Protein AF-A0A496WQA0-F1 (afdb_monomer)

Foldseek 3Di:
DDDDDDDPPPPVVVVVVVVVVPPDPPPPPVPPPDDDLVPDDPVRVVVVPQQDPAQACPVHRRHHVDAPPDDPPDGSRNVVLVCQQDDPDDQAFDWDWDWDWDQDPVGDIDTWIKIKGKHADPDDGGSNQLVPADAPDFGMWMKIATCDDPVQHRKIKIWGAGNHDPVRHDGIWIWIQGPVVNDIAIPPHPDDD

Secondary structure (DSSP, 8-state):
---------SHHHHHHHHHTTS-S--------SS--GGGS-HHHHHHH--PPSSPBPSSSTTSBSSPSSPPSSPPHHHHHHHHTTS-SS-SS-EEEEEEEEEE-TTSPEEEEEEEEEEEEPTT-SHHHHHHHSPTTSEEEEEEEEEEESGGGTT-EEEEEEE---SS----EEEEEEEGGGTEEEEESPPPP-

pLDDT: mean 81.29, std 16.87, range [35.41, 96.5]

Nearest PDB structures (foldseek):
  1nqt-assembly1_A  TM=5.451E-01  e=4.058E+00  Bos taurus
  4q6u-assembly1_A  TM=4.640E-01  e=3.837E+00  Mycobacterium tuberculosis CDC1551
  7uwm-assembly1_F  TM=3.167E-01  e=2.317E+00  Homo sapiens
  5n9b-assembly1_A  TM=2.883E-01  e=2.451E+00  Homo sapiens
  8xcj-assembly1_F  TM=2.612E-01  e=6.756E-01  Escherichia phage Lambda

Structure (mmCIF, N/CA/C/O backbone):
data_AF-A0A496WQA0-F1
#
_entry.id   AF-A0A496WQA0-F1
#
loop_
_atom_site.group_PDB
_atom_site.id
_atom_site.type_symbol
_atom_site.label_atom_id
_atom_site.label_alt_id
_atom_site.label_comp_id
_atom_site.label_asym_id
_atom_site.label_entity_id
_atom_site.label_seq_id
_atom_site.pdbx_PDB_ins_code
_atom_site.Cartn_x
_atom_site.Cartn_y
_atom_site.Cartn_z
_atom_site.occupancy
_atom_site.B_iso_or_equiv
_atom_site.auth_seq_id
_atom_site.auth_comp_id
_atom_site.auth_asym_id
_atom_site.auth_atom_id
_atom_site.pdbx_PDB_model_num
ATOM 1 N N . MET A 1 1 ? 73.448 -25.807 57.530 1.00 35.41 1 MET A N 1
ATOM 2 C CA . MET A 1 1 ? 73.653 -24.357 57.338 1.00 35.41 1 MET A CA 1
ATOM 3 C C . MET A 1 1 ? 73.060 -23.990 55.989 1.00 35.41 1 MET A C 1
ATOM 5 O O . MET A 1 1 ? 73.453 -24.637 55.035 1.00 35.41 1 MET A O 1
ATOM 9 N N . ASP A 1 2 ? 72.122 -23.030 55.984 1.00 36.44 2 ASP A N 1
ATOM 10 C CA . ASP A 1 2 ? 71.672 -22.144 54.884 1.00 36.44 2 ASP A CA 1
ATOM 11 C C . ASP A 1 2 ? 71.222 -22.759 53.533 1.00 36.44 2 ASP A C 1
ATOM 13 O O . ASP A 1 2 ? 71.843 -23.671 53.022 1.00 36.44 2 ASP A O 1
ATOM 17 N N . LYS A 1 3 ? 70.191 -22.308 52.801 1.00 35.84 3 LYS A N 1
ATOM 18 C CA . LYS A 1 3 ? 69.217 -21.202 52.885 1.00 35.84 3 LYS A CA 1
ATOM 19 C C . LYS A 1 3 ? 68.091 -21.487 51.862 1.00 35.84 3 LYS A C 1
ATOM 21 O O . LYS A 1 3 ? 68.292 -22.200 50.886 1.00 35.84 3 LYS A O 1
ATOM 26 N N . ARG A 1 4 ? 66.914 -20.895 52.096 1.00 43.94 4 ARG A N 1
ATOM 27 C CA . ARG A 1 4 ? 65.704 -20.893 51.242 1.00 43.94 4 ARG A CA 1
ATOM 28 C C . ARG A 1 4 ? 65.976 -20.347 49.830 1.00 43.94 4 ARG A C 1
ATOM 30 O O . ARG A 1 4 ? 66.707 -19.369 49.724 1.00 43.94 4 ARG A O 1
ATOM 37 N N . CYS A 1 5 ? 65.233 -20.799 48.812 1.00 36.53 5 CYS A N 1
ATOM 38 C CA . CYS A 1 5 ? 64.649 -19.862 47.841 1.00 36.53 5 CYS A CA 1
ATOM 39 C C . CYS A 1 5 ? 63.386 -20.424 47.162 1.00 36.53 5 CYS A C 1
ATOM 41 O O . CYS A 1 5 ? 63.332 -21.583 46.767 1.00 36.53 5 CYS A O 1
ATOM 43 N N . SER A 1 6 ? 62.361 -19.578 47.098 1.00 46.06 6 SER A N 1
ATOM 44 C CA . SER A 1 6 ? 60.994 -19.816 46.641 1.00 46.06 6 SER A CA 1
ATOM 45 C C . SER A 1 6 ? 60.855 -19.979 45.128 1.00 46.06 6 SER A C 1
ATOM 47 O O . SER A 1 6 ? 61.504 -19.260 44.372 1.00 46.06 6 SER A O 1
ATOM 49 N N . THR A 1 7 ? 59.874 -20.768 44.686 1.00 40.94 7 THR A N 1
ATOM 50 C CA . THR A 1 7 ? 59.374 -20.723 43.300 1.00 40.94 7 THR A CA 1
ATOM 51 C C . THR A 1 7 ? 57.841 -20.699 43.269 1.00 40.94 7 THR A C 1
ATOM 53 O O . THR A 1 7 ? 57.200 -21.508 42.617 1.00 40.94 7 THR A O 1
ATOM 56 N N . ASN A 1 8 ? 57.232 -19.730 43.963 1.00 46.44 8 ASN A N 1
ATOM 57 C CA . ASN A 1 8 ? 55.803 -19.391 43.826 1.00 46.44 8 ASN A CA 1
ATOM 58 C C . ASN A 1 8 ? 55.587 -18.266 42.792 1.00 46.44 8 ASN A C 1
ATOM 60 O O . ASN A 1 8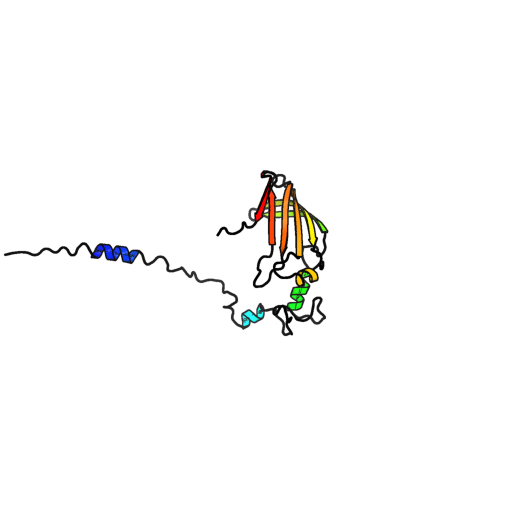 ? 54.782 -17.366 43.002 1.00 46.44 8 ASN A O 1
ATOM 64 N N . ALA A 1 9 ? 56.328 -18.286 41.682 1.00 48.69 9 ALA A N 1
ATOM 65 C CA . ALA A 1 9 ? 56.295 -17.221 40.672 1.00 48.69 9 ALA A CA 1
ATOM 66 C C . ALA A 1 9 ? 55.576 -17.611 39.363 1.00 48.69 9 ALA A C 1
ATOM 68 O O . ALA A 1 9 ? 55.530 -16.809 38.439 1.00 48.69 9 ALA A O 1
ATOM 69 N N . GLY A 1 10 ? 55.007 -18.821 39.265 1.00 42.38 10 GLY A N 1
ATOM 70 C CA . GLY A 1 10 ? 54.346 -19.302 38.038 1.00 42.38 10 GLY A CA 1
ATOM 71 C C . GLY A 1 10 ? 52.815 -19.214 38.030 1.00 42.38 10 GLY A C 1
ATOM 72 O O . GLY A 1 10 ? 52.212 -19.127 36.968 1.00 42.38 10 GLY A O 1
ATOM 73 N N . ILE A 1 11 ? 52.168 -19.215 39.201 1.00 47.56 11 ILE A N 1
ATOM 74 C CA . ILE A 1 11 ? 50.701 -19.359 39.294 1.00 47.56 11 ILE A CA 1
ATOM 75 C C . ILE A 1 11 ? 49.991 -17.992 39.337 1.00 47.56 11 ILE A C 1
ATOM 77 O O . ILE A 1 11 ? 48.873 -17.856 38.848 1.00 47.56 11 ILE A O 1
ATOM 81 N N . GLY A 1 12 ? 50.660 -16.946 39.837 1.00 42.97 12 GLY A N 1
ATOM 82 C CA . GLY A 1 12 ? 50.075 -15.602 39.933 1.00 42.97 12 GLY A CA 1
ATOM 83 C C . GLY A 1 12 ? 49.848 -14.913 38.582 1.00 42.97 12 GLY A C 1
ATOM 84 O O . GLY A 1 12 ? 48.884 -14.171 38.432 1.00 42.97 12 GLY A O 1
ATOM 85 N N . LEU A 1 13 ? 50.689 -15.185 37.577 1.00 43.59 13 LEU A N 1
ATOM 86 C CA . LEU A 1 13 ? 50.603 -14.514 36.273 1.00 43.59 13 LEU A CA 1
ATOM 87 C C . LEU A 1 13 ? 49.484 -15.089 35.383 1.00 43.59 13 LEU A C 1
ATOM 89 O O . LEU A 1 13 ? 48.846 -14.350 34.636 1.00 43.59 13 LEU A O 1
ATOM 93 N N . ALA A 1 14 ? 49.201 -16.392 35.498 1.00 46.03 14 ALA A N 1
ATOM 94 C CA . ALA A 1 14 ? 48.138 -17.051 34.739 1.00 46.03 14 ALA A CA 1
ATOM 95 C C . ALA A 1 14 ? 46.736 -16.669 35.246 1.00 46.03 14 ALA A C 1
ATOM 97 O O . ALA A 1 14 ? 45.815 -16.516 34.446 1.00 46.03 14 ALA A O 1
ATOM 98 N N . LEU A 1 15 ? 46.576 -16.442 36.556 1.00 43.97 15 LEU A N 1
ATOM 99 C CA . LEU A 1 15 ? 45.290 -16.040 37.134 1.00 43.97 15 LEU A CA 1
ATOM 100 C C . LEU A 1 15 ? 44.919 -14.593 36.761 1.00 43.97 15 LEU A C 1
ATOM 102 O O . LEU A 1 15 ? 43.763 -14.315 36.457 1.00 43.97 15 LEU A O 1
ATOM 106 N N . VAL A 1 16 ? 45.898 -13.682 36.702 1.00 50.56 16 VAL A N 1
ATOM 107 C CA . VAL A 1 16 ? 45.667 -12.274 36.322 1.00 50.56 16 VAL A CA 1
ATOM 108 C C . VAL A 1 16 ? 45.318 -12.130 34.832 1.00 50.56 16 VAL A C 1
ATOM 110 O O . VAL A 1 16 ? 44.486 -11.296 34.489 1.00 50.56 16 VAL A O 1
ATOM 113 N N . MET A 1 17 ? 45.863 -12.984 33.955 1.00 46.22 17 MET A N 1
ATOM 114 C CA . MET A 1 17 ? 45.502 -13.026 32.524 1.00 46.22 17 MET A CA 1
ATOM 115 C C . MET A 1 17 ? 44.129 -13.671 32.248 1.00 46.22 17 MET A C 1
ATOM 117 O O . MET A 1 17 ? 43.476 -13.340 31.260 1.00 46.22 17 MET A O 1
ATOM 121 N N . LEU A 1 18 ? 43.661 -14.572 33.118 1.00 45.06 18 LEU A N 1
ATOM 122 C CA . LEU A 1 18 ? 42.317 -15.161 33.022 1.00 45.06 18 LEU A CA 1
ATOM 123 C C . LEU A 1 18 ? 41.224 -14.237 33.586 1.00 45.06 18 LEU A C 1
ATOM 125 O O . LEU A 1 18 ? 40.092 -14.268 33.109 1.00 45.06 18 LEU A O 1
ATOM 129 N N . LEU A 1 19 ? 41.565 -13.365 34.539 1.00 45.53 19 LEU A N 1
ATOM 130 C CA . LEU A 1 19 ? 40.646 -12.375 35.115 1.00 45.53 19 LEU A CA 1
ATOM 131 C C . LEU A 1 19 ? 40.493 -11.099 34.270 1.00 45.53 19 LEU A C 1
ATOM 133 O O . LEU A 1 19 ? 39.487 -10.408 34.403 1.00 45.53 19 LEU A O 1
ATOM 137 N N . SER A 1 20 ? 41.420 -10.804 33.354 1.00 44.84 20 SER A N 1
ATOM 138 C CA . SER A 1 20 ? 41.287 -9.694 32.394 1.00 44.84 20 SER A CA 1
ATOM 139 C C . SER A 1 20 ? 40.436 -10.032 31.162 1.00 44.84 20 SER A C 1
ATOM 141 O O . SER A 1 20 ? 40.134 -9.146 30.366 1.00 44.84 20 SER A O 1
ATOM 143 N N . SER A 1 21 ? 39.997 -11.288 31.019 1.00 45.97 21 SER A N 1
ATOM 144 C CA . SER A 1 21 ? 39.149 -11.743 29.903 1.00 45.97 21 SER A CA 1
ATOM 145 C C . SER A 1 21 ? 37.642 -11.675 30.204 1.00 45.97 21 SER A C 1
ATOM 147 O O . SER A 1 21 ? 36.824 -11.952 29.332 1.00 45.97 21 SER A O 1
ATOM 149 N N . PHE A 1 22 ? 37.255 -11.268 31.417 1.00 48.47 22 PHE A N 1
ATOM 150 C CA . PHE A 1 22 ? 35.863 -11.130 31.856 1.00 48.47 22 PHE A CA 1
ATOM 151 C C . PHE A 1 22 ? 35.522 -9.672 32.178 1.00 48.47 22 PHE A C 1
ATOM 153 O O . PHE A 1 22 ? 35.191 -9.352 33.312 1.00 48.47 22 PHE A O 1
ATOM 160 N N . SER A 1 23 ? 35.619 -8.761 31.206 1.00 51.59 23 SER A N 1
ATOM 161 C CA . SER A 1 23 ? 34.912 -7.463 31.249 1.00 51.59 23 SER A CA 1
ATOM 162 C C . SER A 1 23 ? 34.989 -6.718 29.915 1.00 51.59 23 SER A C 1
ATOM 164 O O . SER A 1 23 ? 35.524 -5.620 29.837 1.00 51.59 23 SER A O 1
ATOM 166 N N . ILE A 1 24 ? 34.418 -7.294 28.853 1.00 48.84 24 ILE A N 1
ATOM 167 C CA . ILE A 1 24 ? 33.852 -6.509 27.739 1.00 48.84 24 ILE A CA 1
ATOM 168 C C . ILE A 1 24 ? 32.527 -7.163 27.331 1.00 48.84 24 ILE A C 1
ATOM 170 O O . ILE A 1 24 ? 32.377 -7.730 26.256 1.00 48.84 24 ILE A O 1
ATOM 174 N N . ALA A 1 25 ? 31.567 -7.147 28.251 1.00 44.69 25 ALA A N 1
ATOM 175 C CA . ALA A 1 25 ? 30.147 -7.311 27.940 1.00 44.69 25 ALA A CA 1
ATOM 176 C C . ALA A 1 25 ? 29.269 -6.597 28.978 1.00 44.69 25 ALA A C 1
ATOM 178 O O . ALA A 1 25 ? 28.115 -6.962 29.183 1.00 44.69 25 ALA A O 1
ATOM 179 N N . THR A 1 26 ? 29.779 -5.544 29.622 1.00 44.50 26 THR A N 1
ATOM 180 C CA . THR A 1 26 ? 28.893 -4.467 30.052 1.00 44.50 26 THR A CA 1
ATOM 181 C C . THR A 1 26 ? 28.384 -3.835 28.768 1.00 44.50 26 THR A C 1
ATOM 183 O O . THR A 1 26 ? 29.045 -2.992 28.162 1.00 44.50 26 THR A O 1
ATOM 186 N N . GLN 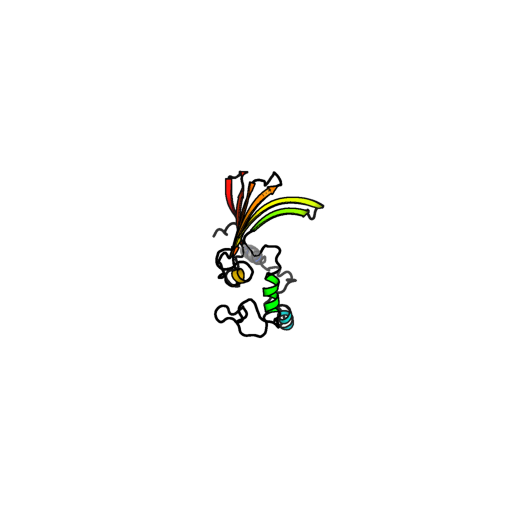A 1 27 ? 27.234 -4.328 28.293 1.00 45.91 27 GLN A N 1
ATOM 187 C CA . GLN A 1 27 ? 26.417 -3.580 27.355 1.00 45.91 27 GLN A CA 1
ATOM 188 C C . GLN A 1 27 ? 26.360 -2.164 27.908 1.00 45.91 27 GLN A C 1
ATOM 190 O O . GLN A 1 27 ? 25.887 -1.939 29.022 1.00 45.91 27 GLN A O 1
ATOM 195 N N . ALA A 1 28 ? 26.881 -1.215 27.142 1.00 46.00 28 ALA A N 1
ATOM 196 C CA . ALA A 1 28 ? 26.384 0.128 27.243 1.00 46.00 28 ALA A CA 1
ATOM 197 C C . ALA A 1 28 ? 24.882 0.024 26.943 1.00 46.00 28 ALA A C 1
ATOM 199 O O . ALA A 1 28 ? 24.464 0.107 25.789 1.00 46.00 28 ALA A O 1
ATOM 200 N N . GLU A 1 29 ? 24.058 -0.161 27.976 1.00 52.25 29 GLU A N 1
ATOM 201 C CA . GLU A 1 29 ? 22.738 0.451 28.011 1.00 52.25 29 GLU A CA 1
ATOM 202 C C . GLU A 1 29 ? 22.993 1.960 27.995 1.00 52.25 29 GLU A C 1
ATOM 204 O O . GLU A 1 29 ? 22.879 2.662 28.995 1.00 52.25 29 GLU A O 1
ATOM 209 N N . GLY A 1 30 ? 23.440 2.470 26.842 1.00 56.88 30 GLY A N 1
ATOM 210 C CA . GLY A 1 30 ? 23.345 3.883 26.551 1.00 56.88 30 GLY A CA 1
ATOM 211 C C . GLY A 1 30 ? 21.889 4.224 26.795 1.00 56.88 30 GLY A C 1
ATOM 212 O O . GLY A 1 30 ? 21.023 3.548 26.237 1.00 56.88 30 GLY A O 1
ATOM 213 N N . SER A 1 31 ? 21.641 5.177 27.694 1.00 65.25 31 SER A N 1
ATOM 214 C CA . SER A 1 31 ? 20.308 5.599 28.112 1.00 65.25 31 SER A CA 1
ATOM 215 C C . SER A 1 31 ? 19.398 5.643 26.892 1.00 65.25 31 SER A C 1
ATOM 217 O O . SER A 1 31 ? 19.533 6.537 26.052 1.00 65.25 31 SER A O 1
ATOM 219 N N . ARG A 1 32 ? 18.536 4.631 26.734 1.00 66.44 32 ARG A N 1
ATOM 220 C CA . ARG A 1 32 ? 17.600 4.590 25.614 1.00 66.44 32 ARG A CA 1
ATOM 221 C C . ARG A 1 32 ? 16.751 5.848 25.742 1.00 66.44 32 ARG A C 1
ATOM 223 O O . ARG A 1 32 ? 15.983 5.981 26.687 1.00 66.44 32 ARG A O 1
ATOM 230 N N . SER A 1 33 ? 16.904 6.780 24.808 1.00 80.19 33 SER A N 1
ATOM 231 C CA . SER A 1 33 ? 16.104 8.010 24.751 1.00 80.19 33 SER A CA 1
ATOM 232 C C . SER A 1 33 ? 14.666 7.746 24.284 1.00 80.19 33 SER A C 1
ATOM 234 O O . SER A 1 33 ? 13.847 8.658 24.233 1.00 80.19 33 SER A O 1
ATOM 236 N N . TRP A 1 34 ? 14.351 6.491 23.961 1.00 80.38 34 TRP A N 1
ATOM 237 C CA . TRP A 1 34 ? 13.063 6.001 23.493 1.00 80.38 34 TRP A CA 1
ATOM 238 C C . TRP A 1 34 ? 12.570 4.862 24.392 1.00 80.38 34 TRP A C 1
ATOM 240 O O . TRP A 1 34 ? 13.319 3.939 24.717 1.00 80.38 34 TRP A O 1
ATOM 250 N N . ARG A 1 35 ? 11.286 4.918 24.760 1.00 85.88 35 ARG A N 1
ATOM 251 C CA . ARG A 1 35 ? 10.566 3.860 25.484 1.00 85.88 35 ARG A CA 1
ATOM 252 C C . ARG A 1 35 ? 9.766 3.013 24.494 1.00 85.88 35 ARG A C 1
ATOM 254 O O . ARG A 1 35 ? 9.267 3.537 23.501 1.00 85.88 35 ARG A O 1
ATOM 261 N N . SER A 1 36 ? 9.660 1.713 24.749 1.00 85.56 36 SER A N 1
ATOM 262 C CA . SER A 1 36 ? 8.729 0.845 24.019 1.00 85.56 36 SER A CA 1
ATOM 263 C C . SER A 1 36 ? 7.288 1.074 24.482 1.00 85.56 36 SER A C 1
ATOM 265 O O . SER A 1 36 ? 7.061 1.676 25.531 1.00 85.56 36 SER A O 1
ATOM 267 N N . VAL A 1 37 ? 6.317 0.594 23.698 1.00 84.56 37 VAL A N 1
ATOM 268 C CA . VAL A 1 37 ? 4.884 0.755 24.003 1.00 84.56 37 VAL A CA 1
ATOM 269 C C . VAL A 1 37 ? 4.532 0.124 25.353 1.00 84.56 37 VAL A C 1
ATOM 271 O O . VAL A 1 37 ? 3.787 0.730 26.115 1.00 84.56 37 VAL A O 1
ATOM 274 N N . GLU A 1 38 ? 5.129 -1.022 25.708 1.00 87.12 38 GLU A N 1
ATOM 275 C CA . GLU A 1 38 ? 4.912 -1.649 27.022 1.00 87.12 38 GLU A CA 1
ATOM 276 C C . GLU A 1 38 ? 5.425 -0.827 28.220 1.00 87.12 38 GLU A C 1
ATOM 278 O O . GLU A 1 38 ? 5.044 -1.099 29.353 1.00 87.12 38 GLU A O 1
ATOM 283 N N . ASN A 1 39 ? 6.268 0.182 27.978 1.00 89.06 39 ASN A N 1
ATOM 284 C CA . ASN A 1 39 ? 6.843 1.057 29.003 1.00 89.06 39 ASN A CA 1
ATOM 285 C C . ASN A 1 39 ? 6.198 2.457 29.025 1.00 89.06 39 ASN A C 1
ATOM 287 O O . ASN A 1 39 ? 6.732 3.386 29.644 1.00 89.06 39 ASN A O 1
ATOM 291 N N . LEU A 1 40 ? 5.085 2.636 28.310 1.00 90.81 40 LEU A N 1
ATOM 292 C CA . LEU A 1 40 ? 4.288 3.855 28.366 1.00 90.81 40 LEU A CA 1
ATOM 293 C C . LEU A 1 40 ? 3.411 3.857 29.621 1.00 90.81 40 LEU A C 1
ATOM 295 O O . LEU A 1 40 ? 2.864 2.830 30.023 1.00 90.81 40 LEU A O 1
ATOM 299 N N . LEU A 1 41 ? 3.264 5.029 30.237 1.00 91.81 41 LEU A N 1
ATOM 300 C CA . LEU A 1 41 ? 2.316 5.228 31.329 1.00 91.81 41 LEU A CA 1
ATOM 301 C C . LEU A 1 41 ? 0.878 5.062 30.803 1.00 91.81 41 LEU A C 1
ATOM 303 O O . LEU A 1 41 ? 0.627 5.351 29.631 1.00 91.81 41 LEU A O 1
ATOM 307 N N . PRO A 1 42 ? -0.102 4.684 31.644 1.00 90.06 42 PRO A N 1
ATOM 308 C CA . PRO A 1 42 ? -1.492 4.515 31.204 1.00 90.06 42 PRO A CA 1
ATOM 309 C C . PRO A 1 42 ? -2.074 5.749 30.495 1.00 90.06 42 PRO A C 1
ATOM 311 O O . PRO A 1 42 ? -2.787 5.634 29.503 1.00 90.06 42 PRO A O 1
ATOM 314 N N . GLU A 1 43 ? -1.718 6.944 30.964 1.00 90.19 43 GLU A N 1
ATOM 315 C CA . GLU A 1 43 ? -2.111 8.227 30.367 1.00 90.19 43 GLU A CA 1
ATOM 316 C C . GLU A 1 43 ? -1.467 8.505 29.001 1.00 90.19 43 GLU A C 1
ATOM 318 O O . GLU A 1 43 ? -2.025 9.238 28.186 1.00 90.19 43 GLU A O 1
ATOM 323 N N . GLU A 1 44 ? -0.297 7.923 28.736 1.00 90.25 44 GLU A N 1
ATOM 324 C CA . GLU A 1 44 ? 0.391 8.007 27.448 1.00 90.25 44 GLU A CA 1
ATOM 325 C C . GLU A 1 44 ? -0.194 6.992 26.469 1.00 90.25 44 GLU A C 1
ATOM 327 O O . GLU A 1 44 ? -0.448 7.335 25.315 1.00 90.25 44 GLU A O 1
ATOM 332 N N . VAL A 1 45 ? -0.479 5.775 26.949 1.00 87.94 45 VAL A N 1
ATOM 333 C CA . VAL A 1 45 ? -1.188 4.741 26.185 1.00 87.94 45 VAL A CA 1
ATOM 334 C C . VAL A 1 45 ? -2.539 5.272 25.715 1.00 87.94 45 VAL A C 1
ATOM 336 O O . VAL A 1 45 ? -2.833 5.188 24.530 1.00 87.94 45 VAL A O 1
ATOM 339 N N . ALA A 1 46 ? -3.306 5.932 26.587 1.00 83.69 46 ALA A N 1
ATOM 340 C CA . ALA A 1 46 ? -4.607 6.509 26.240 1.00 83.69 46 ALA A CA 1
ATOM 341 C C . ALA A 1 46 ? -4.564 7.568 25.115 1.00 83.69 46 ALA A C 1
ATOM 343 O O . ALA A 1 46 ? -5.598 7.882 24.532 1.00 83.69 46 ALA A O 1
ATOM 344 N N . ARG A 1 47 ? -3.392 8.142 24.797 1.00 83.94 47 ARG A N 1
ATOM 345 C CA . ARG A 1 47 ? -3.230 9.099 23.683 1.00 83.94 47 ARG A CA 1
ATOM 346 C C . ARG A 1 47 ? -2.934 8.429 22.344 1.00 83.94 47 ARG A C 1
ATOM 348 O O . ARG A 1 47 ? -3.095 9.073 21.310 1.00 83.94 47 ARG A O 1
ATOM 355 N N . VAL A 1 48 ? -2.438 7.193 22.362 1.00 85.62 48 VAL A N 1
ATOM 356 C CA . VAL A 1 48 ? -2.003 6.456 21.163 1.00 85.62 48 VAL A CA 1
ATOM 357 C C . VAL A 1 48 ? -2.879 5.245 20.865 1.00 85.62 48 VAL A C 1
ATOM 359 O O . VAL A 1 48 ? -2.947 4.816 19.715 1.00 85.62 48 VAL A O 1
ATOM 362 N N . ASP A 1 49 ? -3.556 4.709 21.878 1.00 84.44 49 ASP A N 1
ATOM 363 C CA . ASP A 1 49 ? -4.565 3.680 21.722 1.00 84.44 49 ASP A CA 1
ATOM 364 C C . ASP A 1 49 ? -5.851 4.321 21.208 1.00 84.44 49 ASP A C 1
ATOM 366 O O . ASP A 1 49 ? -6.616 4.948 21.938 1.00 84.44 49 ASP A O 1
ATOM 370 N N . LEU A 1 50 ? -6.044 4.198 19.899 1.00 84.00 50 LEU A N 1
ATOM 371 C CA . LEU A 1 50 ? -7.240 4.682 19.230 1.00 84.00 50 LEU A CA 1
ATOM 372 C C . LEU A 1 50 ? -8.385 3.675 19.305 1.00 84.00 50 LEU A C 1
ATOM 374 O O . LEU A 1 50 ? -9.444 3.973 18.754 1.00 84.00 50 LEU A O 1
ATOM 378 N N . SER A 1 51 ? -8.189 2.505 19.929 1.00 82.00 51 SER A N 1
ATOM 379 C CA . SER A 1 51 ? -9.245 1.508 20.040 1.00 82.00 51 SER A CA 1
ATOM 380 C C . SER A 1 51 ? -10.421 2.097 20.820 1.00 82.00 51 SER A C 1
ATOM 382 O O . SER A 1 51 ? -10.306 2.552 21.959 1.00 82.00 51 SER A O 1
ATOM 384 N N . GLY A 1 52 ? -11.567 2.191 20.149 1.00 70.94 52 GLY A N 1
ATOM 385 C CA . GLY A 1 52 ? -12.756 2.802 20.732 1.00 70.94 52 GLY A CA 1
ATOM 386 C C . GLY A 1 52 ? -13.423 1.889 21.770 1.00 70.94 52 GLY A C 1
ATOM 387 O O . GLY A 1 52 ? -13.263 0.665 21.729 1.00 70.94 52 GLY A O 1
ATOM 388 N N . PRO A 1 53 ? -14.240 2.430 22.686 1.00 72.75 53 PRO A N 1
ATOM 389 C CA . PRO A 1 53 ? -15.197 1.598 23.405 1.00 72.75 53 PRO A CA 1
ATOM 390 C C . PRO A 1 53 ? -16.165 0.967 22.392 1.00 72.75 53 PRO A C 1
ATOM 392 O O . PRO A 1 53 ? -16.718 1.668 21.549 1.00 72.75 53 PRO A O 1
ATOM 395 N N . GLY A 1 54 ? -16.382 -0.347 22.458 1.00 81.25 54 GLY A N 1
ATOM 396 C CA . GLY A 1 54 ? -17.321 -1.014 21.556 1.00 81.25 54 GLY A CA 1
ATOM 397 C C . GLY A 1 54 ? -17.125 -2.525 21.450 1.00 81.25 54 GLY A C 1
ATOM 398 O O . GLY A 1 54 ? -16.097 -3.055 21.884 1.00 81.25 54 GLY A O 1
ATOM 399 N N . PRO A 1 55 ? -18.120 -3.235 20.891 1.00 89.31 55 PRO A N 1
ATOM 400 C CA . PRO A 1 55 ? -17.995 -4.653 20.597 1.00 89.31 55 PRO A CA 1
ATOM 401 C C . PRO A 1 55 ? -16.886 -4.890 19.564 1.00 89.31 55 PRO A C 1
ATOM 403 O O . PRO A 1 55 ? -16.723 -4.129 18.608 1.00 89.31 55 PRO A O 1
ATOM 406 N N . ARG A 1 56 ? -16.132 -5.971 19.763 1.00 90.19 56 ARG A N 1
ATOM 407 C CA . ARG A 1 56 ? -15.060 -6.419 18.869 1.00 90.19 56 ARG A CA 1
ATOM 408 C C . ARG A 1 56 ? -15.542 -7.550 17.986 1.00 90.19 56 ARG A C 1
ATOM 410 O O . ARG A 1 56 ? -16.419 -8.316 18.394 1.00 90.19 56 ARG A O 1
ATOM 417 N N . ASP A 1 57 ? -14.984 -7.646 16.785 1.00 87.69 57 ASP A N 1
ATOM 418 C CA . ASP A 1 57 ? -15.309 -8.763 15.910 1.00 87.69 57 ASP A CA 1
ATOM 419 C C . ASP A 1 57 ? -14.933 -10.095 16.581 1.00 87.69 57 ASP A C 1
ATOM 421 O O . ASP A 1 57 ? -13.865 -10.252 17.175 1.00 87.69 57 ASP A O 1
ATOM 425 N N . SER A 1 58 ? -15.845 -11.063 16.495 1.00 88.25 58 SER A N 1
ATOM 426 C CA . SER A 1 58 ? -15.703 -12.361 17.166 1.00 88.25 58 SER A CA 1
ATOM 427 C C . SER A 1 58 ? -14.567 -13.229 16.613 1.00 88.25 58 SER A C 1
ATOM 429 O O . SER A 1 58 ? -14.097 -14.128 17.311 1.00 88.25 58 SER A O 1
ATOM 431 N N . LYS A 1 59 ? -14.135 -12.989 15.369 1.00 84.00 59 LYS A N 1
ATOM 432 C CA . LYS A 1 59 ? -13.064 -13.734 14.694 1.00 84.00 59 LYS A CA 1
ATOM 433 C C . LYS A 1 59 ? -11.748 -12.965 14.702 1.00 84.00 59 LYS A C 1
ATOM 435 O O . LYS A 1 59 ? -10.693 -13.589 14.760 1.00 84.00 59 LYS A O 1
ATOM 440 N N . VAL A 1 60 ? -11.805 -11.635 14.645 1.00 80.44 60 VAL A N 1
ATOM 441 C CA . VAL A 1 60 ? -10.642 -10.742 14.611 1.00 80.44 60 VAL A CA 1
ATOM 442 C C . VAL A 1 60 ? -10.745 -9.733 15.766 1.00 80.44 60 VAL A C 1
ATOM 444 O O . VAL A 1 60 ? -11.223 -8.617 15.584 1.00 80.44 60 VAL A O 1
ATOM 447 N N . PRO A 1 61 ? -10.270 -10.072 16.978 1.00 81.94 61 PRO A N 1
ATOM 448 C CA . PRO A 1 61 ? -10.578 -9.299 18.188 1.00 81.94 61 PRO A CA 1
ATOM 449 C C . PRO A 1 61 ? -10.069 -7.850 18.215 1.00 81.94 61 PRO A C 1
ATOM 451 O O . PRO A 1 61 ? -10.488 -7.075 19.070 1.00 81.94 61 PRO A O 1
ATOM 454 N N . TYR A 1 62 ? -9.155 -7.471 17.318 1.00 79.88 62 TYR A N 1
ATOM 455 C CA . TYR A 1 62 ? -8.584 -6.123 17.246 1.00 79.88 62 TYR A CA 1
ATOM 456 C C . TYR A 1 62 ? -9.287 -5.195 16.238 1.00 79.88 62 TYR A C 1
ATOM 458 O O . TYR A 1 62 ? -8.809 -4.082 16.033 1.00 79.88 62 TYR A O 1
ATOM 466 N N . ILE A 1 63 ? -10.380 -5.620 15.589 1.00 85.38 63 ILE A N 1
ATOM 467 C CA . ILE A 1 63 ? -11.197 -4.750 14.719 1.00 85.38 63 ILE A CA 1
ATOM 468 C C . ILE A 1 63 ? -12.577 -4.481 15.347 1.00 85.38 63 ILE A C 1
ATOM 470 O O . ILE A 1 63 ? -13.032 -5.275 16.182 1.00 85.38 63 ILE A O 1
ATOM 474 N N . PRO A 1 64 ? -13.258 -3.380 14.978 1.00 90.19 64 PRO A N 1
ATOM 475 C CA . PRO A 1 64 ? -14.638 -3.135 15.396 1.00 90.19 64 PRO A CA 1
ATOM 476 C C . PRO A 1 64 ? -15.581 -4.249 14.916 1.00 90.19 64 PRO A C 1
ATOM 478 O O . PRO A 1 64 ? -15.380 -4.803 13.838 1.00 90.19 64 PRO A O 1
ATOM 481 N N . ALA A 1 65 ? -16.616 -4.572 15.699 1.00 91.19 65 ALA A N 1
ATOM 482 C CA . ALA A 1 65 ? -17.617 -5.568 15.297 1.00 91.19 65 ALA A CA 1
ATOM 483 C C . ALA A 1 65 ? -18.548 -5.080 14.175 1.00 91.19 65 ALA A C 1
ATOM 485 O O . ALA A 1 65 ? -19.106 -5.899 13.445 1.00 91.19 65 ALA A O 1
ATOM 486 N N . GLU A 1 66 ? -18.763 -3.765 14.056 1.00 91.38 66 GLU A N 1
ATOM 487 C CA . GLU A 1 66 ? -19.515 -3.209 12.932 1.00 91.38 66 GLU A CA 1
ATOM 488 C C . GLU A 1 66 ? -18.701 -3.400 11.640 1.00 91.38 66 GLU A C 1
ATOM 490 O O . GLU A 1 66 ? -17.528 -3.025 11.598 1.00 91.38 66 GLU A O 1
ATOM 495 N N . PRO A 1 67 ? -19.277 -3.987 10.579 1.00 88.81 67 PRO A N 1
ATOM 496 C CA . PRO A 1 67 ? -18.574 -4.130 9.313 1.00 88.81 67 PRO A CA 1
ATOM 497 C C . PRO A 1 67 ? -18.390 -2.769 8.628 1.00 88.81 67 PRO A C 1
ATOM 499 O O . PRO A 1 67 ? -19.272 -1.916 8.650 1.00 88.81 67 PRO A O 1
ATOM 502 N N . TYR A 1 68 ? -17.254 -2.586 7.953 1.00 88.81 68 TYR A N 1
ATOM 503 C CA . TYR A 1 68 ? -17.037 -1.425 7.088 1.00 88.81 68 TYR A CA 1
ATOM 504 C C . TYR A 1 68 ? -17.977 -1.480 5.862 1.00 88.81 68 TYR A C 1
ATOM 506 O O . TYR A 1 68 ? -18.082 -2.546 5.252 1.00 88.81 68 TYR A O 1
ATOM 514 N N . PRO A 1 69 ? -18.599 -0.364 5.425 1.00 90.56 69 PRO A N 1
ATOM 515 C CA . PRO A 1 69 ? -18.472 0.995 5.956 1.00 90.56 69 PRO A CA 1
ATOM 516 C C . PRO A 1 69 ? -19.315 1.237 7.218 1.00 90.56 69 PRO A C 1
ATOM 518 O O . PRO A 1 69 ? -20.477 0.854 7.272 1.00 90.56 69 PRO A O 1
ATOM 521 N N . PHE A 1 70 ? -18.737 1.949 8.189 1.00 91.06 70 PHE A N 1
ATOM 522 C CA . PHE A 1 70 ? -19.394 2.274 9.461 1.00 91.06 70 PHE A CA 1
ATOM 523 C C . PHE A 1 70 ? -20.505 3.320 9.319 1.00 91.06 70 PHE A C 1
ATOM 525 O O . PHE A 1 70 ? -20.493 4.155 8.403 1.00 91.06 70 PHE A O 1
ATOM 532 N N . THR A 1 71 ? -21.408 3.338 10.294 1.00 91.56 71 THR A N 1
ATOM 533 C CA . THR A 1 71 ? -22.507 4.297 10.427 1.00 91.56 71 THR A CA 1
ATOM 534 C C . THR A 1 71 ? -22.131 5.424 11.390 1.00 91.56 71 THR A C 1
ATOM 536 O O . THR A 1 71 ? -21.501 5.204 12.415 1.00 91.56 71 THR A O 1
ATOM 539 N N . ALA A 1 72 ? -22.511 6.666 11.079 1.00 90.62 72 ALA A N 1
ATOM 540 C CA . ALA A 1 72 ? -22.264 7.795 11.979 1.00 90.62 72 ALA A CA 1
ATOM 541 C C . ALA A 1 72 ? -23.112 7.689 13.271 1.00 90.62 72 ALA A C 1
ATOM 543 O O . ALA A 1 72 ? -24.258 7.241 13.190 1.00 90.62 72 ALA A O 1
ATOM 544 N N . PRO A 1 73 ? -22.638 8.201 14.427 1.00 90.75 73 PRO A N 1
ATOM 545 C CA . PRO A 1 73 ? -21.375 8.919 14.640 1.00 90.75 73 PRO A CA 1
ATOM 546 C C . PRO A 1 73 ? -20.160 7.987 14.749 1.00 90.75 73 PRO A C 1
ATOM 548 O O . PRO A 1 73 ? -20.254 6.922 15.340 1.00 90.75 73 PRO A O 1
ATOM 551 N N . PHE A 1 74 ? -19.011 8.430 14.227 1.00 89.75 74 PHE A N 1
ATOM 552 C CA . PHE A 1 74 ? -17.798 7.607 14.164 1.00 89.75 74 PHE A CA 1
ATOM 553 C C . PHE A 1 74 ? -16.944 7.699 15.426 1.00 89.75 74 PHE A C 1
ATOM 555 O O . PHE A 1 74 ? -16.724 8.793 15.958 1.00 89.75 74 PHE A O 1
ATOM 562 N N . THR A 1 75 ? -16.371 6.571 15.835 1.00 90.25 75 THR A N 1
ATOM 563 C CA . THR A 1 75 ? -15.273 6.531 16.809 1.00 90.25 75 THR A CA 1
ATOM 564 C C . THR A 1 75 ? -13.943 6.972 16.178 1.00 90.25 75 THR A C 1
ATOM 566 O O . THR A 1 75 ? -13.799 7.061 14.955 1.00 90.25 75 THR A O 1
ATOM 569 N N . ALA A 1 76 ? -12.930 7.253 17.007 1.00 89.31 76 ALA A N 1
ATOM 570 C CA . ALA A 1 76 ? -11.585 7.578 16.518 1.00 89.31 76 ALA A CA 1
ATOM 571 C C . ALA A 1 76 ? -10.976 6.427 15.690 1.00 89.31 76 ALA A C 1
ATOM 573 O O . ALA A 1 76 ? -10.341 6.674 14.662 1.00 89.31 76 ALA A O 1
ATOM 574 N N . GLU A 1 77 ? -11.220 5.179 16.100 1.00 90.69 77 GLU A N 1
ATOM 575 C CA . GLU A 1 77 ? -10.801 3.972 15.385 1.00 90.69 77 GLU A CA 1
ATOM 576 C C . GLU A 1 77 ? -11.431 3.885 13.990 1.00 90.69 77 GLU A C 1
ATOM 578 O O . GLU A 1 77 ? -10.735 3.725 12.987 1.00 90.69 77 GLU A O 1
ATOM 583 N N . GLU A 1 78 ? -12.750 4.052 13.906 1.00 90.94 78 GLU A N 1
ATOM 584 C CA . GLU A 1 78 ? -13.497 4.011 12.645 1.00 90.94 78 GLU A CA 1
ATOM 585 C C . GLU A 1 78 ? -13.055 5.124 11.694 1.00 90.94 78 GLU A C 1
ATOM 587 O O . GLU A 1 78 ? -12.915 4.901 10.488 1.00 90.94 78 GLU A O 1
ATOM 592 N N . MET A 1 79 ? -12.752 6.313 12.225 1.00 91.06 79 MET A N 1
ATOM 593 C CA . MET A 1 79 ? -12.178 7.404 11.438 1.00 91.06 79 MET A CA 1
ATOM 594 C C . MET A 1 79 ? -10.797 7.057 10.870 1.00 91.06 79 MET A C 1
ATOM 596 O O . MET A 1 79 ? -10.495 7.475 9.751 1.00 91.06 79 MET A O 1
ATOM 600 N N . ALA A 1 80 ? -9.977 6.265 11.569 1.00 88.62 80 ALA A N 1
ATOM 601 C CA . ALA A 1 80 ? -8.692 5.800 11.045 1.00 88.62 80 ALA A CA 1
ATOM 602 C C . ALA A 1 80 ? -8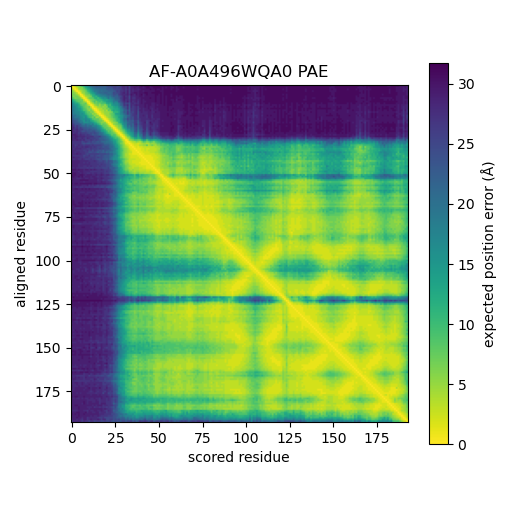.870 4.834 9.860 1.00 88.62 80 ALA A C 1
ATOM 604 O O . ALA A 1 80 ? -8.178 4.961 8.848 1.00 88.62 80 ALA A O 1
ATOM 605 N N . TYR A 1 81 ? -9.845 3.925 9.930 1.00 88.50 81 TYR A N 1
ATOM 606 C CA . TYR A 1 81 ? -10.226 3.079 8.793 1.00 88.50 81 TYR A CA 1
ATOM 607 C C . TYR A 1 81 ? -10.777 3.906 7.628 1.00 88.50 81 TYR A C 1
ATOM 609 O O . TYR A 1 81 ? -10.382 3.697 6.484 1.00 88.50 81 TYR A O 1
ATOM 617 N N . ARG A 1 82 ? -11.625 4.906 7.896 1.00 89.50 82 ARG A N 1
ATOM 618 C CA . ARG A 1 82 ? -12.118 5.821 6.853 1.00 89.50 82 ARG A CA 1
ATOM 619 C C . ARG A 1 82 ? -11.007 6.657 6.225 1.00 89.50 82 ARG A C 1
ATOM 621 O O . ARG A 1 82 ? -11.057 6.922 5.027 1.00 89.50 82 ARG A O 1
ATOM 628 N N . ALA A 1 83 ? -9.985 7.044 6.988 1.00 89.31 83 ALA A N 1
ATOM 629 C CA . ALA A 1 83 ? -8.819 7.743 6.453 1.00 89.31 83 ALA A CA 1
ATOM 630 C C . ALA A 1 83 ? -8.077 6.902 5.400 1.00 89.31 83 ALA A C 1
ATOM 632 O O . ALA A 1 83 ? -7.448 7.463 4.503 1.00 89.31 83 ALA A O 1
ATOM 633 N N . MET A 1 84 ? -8.213 5.569 5.436 1.00 87.25 84 MET A N 1
ATOM 634 C CA . MET A 1 84 ? -7.683 4.695 4.391 1.00 87.25 84 MET A CA 1
ATOM 635 C C . MET A 1 84 ? -8.340 4.934 3.024 1.00 87.25 84 MET A C 1
ATOM 637 O O . MET A 1 84 ? -7.756 4.544 2.019 1.00 87.25 84 MET A O 1
ATOM 641 N N . GLU A 1 85 ? -9.498 5.584 2.916 1.00 87.44 85 GLU A N 1
ATOM 642 C CA . GLU A 1 85 ? -10.048 5.946 1.599 1.00 87.44 85 GLU A CA 1
ATOM 643 C C . GLU A 1 85 ? -9.185 7.008 0.898 1.00 87.44 85 GLU A C 1
ATOM 645 O O . GLU A 1 85 ? -9.086 7.039 -0.330 1.00 87.44 85 GLU A O 1
ATOM 650 N N . PHE A 1 86 ? -8.468 7.827 1.669 1.00 85.88 86 PHE A N 1
ATOM 651 C CA . PHE A 1 86 ? -7.645 8.926 1.172 1.00 85.88 86 PHE A CA 1
ATOM 652 C C . PHE A 1 86 ? -6.178 8.508 1.056 1.00 85.88 86 PHE A C 1
ATOM 654 O O . PHE A 1 86 ? -5.327 8.912 1.846 1.00 85.88 86 PHE A O 1
ATOM 661 N N . THR A 1 87 ? -5.857 7.693 0.049 1.00 81.44 87 THR A N 1
ATOM 662 C CA . THR A 1 87 ? -4.457 7.335 -0.247 1.00 81.44 87 THR A CA 1
ATOM 663 C C . THR A 1 87 ? -3.966 7.894 -1.568 1.00 81.44 87 THR A C 1
ATOM 665 O O . THR A 1 87 ? -4.740 8.086 -2.498 1.00 81.44 87 THR A O 1
ATOM 668 N N . GLN A 1 88 ? -2.644 8.037 -1.691 1.00 79.44 88 GLN A N 1
ATOM 669 C CA . GLN A 1 88 ? -1.972 8.351 -2.959 1.00 79.44 88 GLN A CA 1
ATOM 670 C C . GLN A 1 88 ? -2.191 7.265 -4.035 1.00 79.44 88 GLN A C 1
ATOM 672 O O . GLN A 1 88 ? -1.875 7.453 -5.209 1.00 79.44 88 GLN A O 1
ATOM 677 N N . HIS A 1 89 ? -2.686 6.085 -3.664 1.00 79.75 89 HIS A N 1
ATOM 678 C CA . HIS A 1 89 ? -2.905 4.989 -4.594 1.00 79.75 89 HIS A CA 1
ATOM 679 C C . HIS A 1 89 ? -4.376 4.868 -4.977 1.00 79.75 89 HIS A C 1
ATOM 681 O O . HIS A 1 89 ? -5.256 4.849 -4.122 1.00 79.75 89 HIS A O 1
ATOM 687 N N . ALA A 1 90 ? -4.622 4.715 -6.281 1.00 84.50 90 ALA A N 1
ATOM 688 C CA . ALA A 1 90 ? -5.939 4.375 -6.788 1.00 84.50 90 ALA A CA 1
ATOM 689 C C . ALA A 1 90 ? -6.476 3.115 -6.092 1.00 84.50 90 ALA A C 1
ATOM 691 O O . ALA A 1 90 ? -5.796 2.089 -5.980 1.00 84.50 90 ALA A O 1
ATOM 692 N N . ARG A 1 91 ? -7.724 3.210 -5.638 1.00 86.06 91 ARG A N 1
ATOM 693 C CA . ARG A 1 91 ? -8.462 2.139 -4.964 1.00 86.06 91 ARG A CA 1
ATOM 694 C C . ARG A 1 91 ? -9.138 1.172 -5.943 1.00 86.06 91 ARG A C 1
ATOM 696 O O . ARG A 1 91 ? -9.891 0.309 -5.529 1.00 86.06 91 ARG A O 1
ATOM 703 N N . TRP A 1 92 ? -8.827 1.279 -7.232 1.00 87.31 92 TRP A N 1
ATOM 704 C CA . TRP A 1 92 ? -9.289 0.404 -8.307 1.00 87.31 92 TRP A CA 1
ATOM 705 C C . TRP A 1 92 ? -8.110 -0.035 -9.181 1.00 87.31 92 TRP A C 1
ATOM 707 O O . TRP A 1 92 ? -7.025 0.549 -9.128 1.00 87.31 92 TRP A O 1
ATOM 717 N N . SER A 1 93 ? -8.306 -1.089 -9.977 1.00 91.19 93 SER A N 1
ATOM 718 C CA . SER A 1 93 ? -7.303 -1.529 -10.952 1.00 91.19 93 SER A CA 1
ATOM 719 C C . SER A 1 93 ? -7.107 -0.448 -12.014 1.00 91.19 93 SER A C 1
ATOM 721 O O . SER A 1 93 ? -8.072 0.026 -12.609 1.00 91.19 93 SER A O 1
ATOM 723 N N . SER A 1 94 ? -5.864 -0.034 -12.239 1.00 91.50 94 SER A N 1
ATOM 724 C CA . SER A 1 94 ? -5.552 1.167 -13.017 1.00 91.50 94 SER A CA 1
ATOM 725 C C . SER A 1 94 ? -4.180 1.075 -13.669 1.00 91.50 94 SER A C 1
ATOM 727 O O . SER A 1 94 ? -3.278 0.445 -1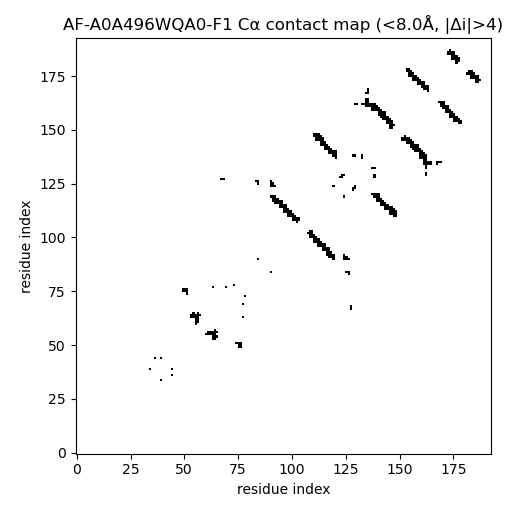3.119 1.00 91.50 94 SER A O 1
ATOM 729 N N . VAL A 1 95 ? -3.989 1.794 -14.772 1.00 93.88 95 VAL A N 1
ATOM 730 C CA . VAL A 1 95 ? -2.660 2.136 -15.292 1.00 93.88 95 VAL A CA 1
ATOM 731 C C . VAL A 1 95 ? -2.368 3.583 -14.917 1.00 93.88 95 VAL A C 1
ATOM 733 O O . VAL A 1 95 ? -3.199 4.457 -15.148 1.00 93.88 95 VAL A O 1
ATOM 736 N N . ILE A 1 96 ? -1.197 3.832 -14.341 1.00 92.12 96 ILE A N 1
ATOM 737 C CA . ILE A 1 96 ? -0.728 5.165 -13.960 1.00 92.12 96 ILE A CA 1
ATOM 738 C C . ILE A 1 96 ? 0.597 5.412 -14.670 1.00 92.12 96 ILE A C 1
ATOM 740 O O . ILE A 1 96 ? 1.492 4.571 -14.613 1.00 92.12 96 ILE A O 1
ATOM 744 N N . VAL A 1 97 ? 0.733 6.567 -15.313 1.00 93.81 97 VAL A N 1
ATOM 745 C CA . VAL A 1 97 ? 2.030 7.074 -15.766 1.00 93.81 97 VAL A CA 1
ATOM 746 C C . VAL A 1 97 ? 2.460 8.127 -14.761 1.00 93.81 97 VAL A C 1
ATOM 748 O O . VAL A 1 97 ? 1.786 9.142 -14.608 1.00 93.81 97 VAL A O 1
ATOM 751 N N . ASP A 1 98 ? 3.539 7.843 -14.045 1.00 90.50 98 ASP A N 1
ATOM 752 C CA . ASP A 1 98 ? 4.083 8.717 -13.016 1.00 90.50 98 ASP A CA 1
ATOM 753 C C . ASP A 1 98 ? 5.345 9.401 -13.544 1.00 90.50 98 ASP A C 1
ATOM 755 O O . ASP A 1 98 ? 6.257 8.734 -14.043 1.00 90.50 98 ASP A O 1
ATOM 759 N N . VAL A 1 99 ? 5.370 10.728 -13.453 1.00 93.06 99 VAL A N 1
ATOM 760 C CA . VAL A 1 99 ? 6.526 11.573 -13.757 1.00 93.06 99 VAL A CA 1
ATOM 761 C C . VAL A 1 99 ? 6.898 12.243 -12.449 1.00 93.06 99 VAL A C 1
ATOM 763 O O . VAL A 1 99 ? 6.182 13.123 -11.972 1.00 93.06 99 VAL A O 1
ATOM 766 N N . TYR A 1 100 ? 8.005 11.807 -11.861 1.00 88.50 100 TYR A N 1
ATOM 767 C CA . TYR A 1 100 ? 8.390 12.210 -10.517 1.00 88.50 100 TYR A CA 1
ATOM 768 C C . TYR A 1 100 ? 9.754 12.892 -10.509 1.00 88.50 100 TYR A C 1
ATOM 770 O O . TYR A 1 100 ? 10.622 12.620 -11.340 1.00 88.50 100 TYR A O 1
ATOM 778 N N . GLY A 1 101 ? 9.934 13.769 -9.526 1.00 90.19 101 GLY A N 1
ATOM 779 C CA . GLY A 1 101 ? 11.183 14.448 -9.218 1.00 90.19 101 GLY A CA 1
ATOM 780 C C . GLY A 1 101 ? 11.299 14.634 -7.710 1.00 90.19 101 GLY A C 1
ATOM 781 O O . GLY A 1 101 ? 10.325 15.001 -7.054 1.00 90.19 101 GLY A O 1
ATOM 782 N N . SER A 1 102 ? 12.469 14.359 -7.148 1.00 88.56 102 SER A N 1
ATOM 783 C CA . SER A 1 102 ? 12.775 14.577 -5.738 1.00 88.56 102 SER A CA 1
ATOM 784 C C . SER A 1 102 ? 14.145 15.228 -5.596 1.00 88.56 102 SER A C 1
ATOM 786 O O . SER A 1 102 ? 15.098 14.850 -6.275 1.00 88.56 102 SER A O 1
ATOM 788 N N . MET A 1 103 ? 14.254 16.219 -4.713 1.00 92.19 103 MET A N 1
ATOM 789 C CA . MET A 1 103 ? 15.547 16.797 -4.363 1.00 92.19 103 MET A CA 1
ATOM 790 C C . MET A 1 103 ? 16.253 15.897 -3.352 1.00 92.19 103 MET A C 1
ATOM 792 O O . MET A 1 103 ? 15.706 15.581 -2.295 1.00 92.19 103 MET A O 1
ATOM 796 N N . THR A 1 104 ? 17.488 15.510 -3.650 1.00 87.69 104 THR A N 1
ATOM 797 C CA . THR A 1 104 ? 18.361 14.846 -2.686 1.00 87.69 104 THR A CA 1
ATOM 798 C C . THR A 1 104 ? 18.770 15.832 -1.591 1.00 87.69 104 THR A C 1
ATOM 800 O O . THR A 1 104 ? 18.796 17.046 -1.798 1.00 87.69 104 THR A O 1
ATOM 803 N N . GLY A 1 105 ? 19.182 15.320 -0.426 1.00 87.38 105 GLY A N 1
ATOM 804 C CA . GLY A 1 105 ? 19.713 16.162 0.657 1.00 87.38 105 GLY A CA 1
ATOM 805 C C . GLY A 1 105 ? 20.967 16.965 0.273 1.00 87.38 105 GLY A C 1
ATOM 806 O O . GLY A 1 105 ? 21.310 17.926 0.949 1.00 87.38 105 GLY A O 1
ATOM 807 N N . SER A 1 106 ? 21.633 16.600 -0.827 1.00 91.06 106 SER A N 1
ATOM 808 C CA . SER A 1 106 ? 22.766 17.322 -1.416 1.00 91.06 106 SER A CA 1
ATOM 809 C C . SER A 1 106 ? 22.367 18.357 -2.479 1.00 91.06 106 SER A C 1
ATOM 811 O O . SER A 1 106 ? 23.247 18.969 -3.079 1.00 91.06 106 SER A O 1
ATOM 813 N N . GLY A 1 107 ? 21.069 18.561 -2.724 1.00 90.50 107 GLY A N 1
ATOM 814 C CA . GLY A 1 107 ? 20.551 19.566 -3.658 1.00 90.50 107 GLY A CA 1
ATOM 815 C C . GLY A 1 107 ? 20.473 19.125 -5.123 1.00 90.50 107 GLY A C 1
ATOM 816 O O . GLY A 1 107 ? 20.179 19.952 -5.982 1.00 90.50 107 GLY A O 1
ATOM 817 N N . TYR A 1 108 ? 20.706 17.846 -5.432 1.00 88.75 108 TYR A N 1
ATOM 818 C CA . TYR A 1 108 ? 20.535 17.318 -6.789 1.00 88.75 108 TYR A CA 1
ATOM 819 C C . TYR A 1 108 ? 19.088 16.880 -7.021 1.00 88.75 108 TYR A C 1
ATOM 821 O O . TYR A 1 108 ? 18.444 16.360 -6.117 1.00 88.75 108 TYR A O 1
ATOM 829 N N . MET A 1 109 ? 18.579 17.055 -8.240 1.00 88.50 109 MET A N 1
ATOM 830 C CA . MET A 1 109 ? 17.269 16.531 -8.627 1.00 88.50 109 MET A CA 1
ATOM 831 C C . MET A 1 109 ? 17.414 15.087 -9.117 1.00 88.50 109 MET A C 1
ATOM 833 O O . MET A 1 109 ? 18.081 14.844 -10.124 1.00 88.50 109 MET A O 1
ATOM 837 N N . ASP A 1 110 ? 16.777 14.144 -8.428 1.00 88.31 110 ASP A N 1
ATOM 838 C CA . ASP A 1 110 ? 16.535 12.794 -8.934 1.00 88.31 110 ASP A CA 1
ATOM 839 C C . ASP A 1 110 ? 15.144 12.744 -9.560 1.00 88.31 110 ASP A C 1
ATOM 841 O O . ASP A 1 110 ? 14.161 13.113 -8.923 1.00 88.31 110 ASP A O 1
ATOM 845 N N . GLN A 1 111 ? 15.055 12.319 -10.814 1.00 92.12 111 GLN A N 1
ATOM 846 C CA . GLN A 1 111 ? 13.819 12.350 -11.588 1.00 92.12 111 GLN A CA 1
ATOM 847 C C . GLN A 1 111 ? 13.658 11.079 -12.405 1.00 92.12 111 GLN A C 1
ATOM 849 O O . GLN A 1 111 ? 14.634 10.488 -12.871 1.00 92.12 111 GLN A O 1
ATOM 854 N N . GLY A 1 112 ? 12.411 10.680 -12.611 1.00 92.06 112 GLY A N 1
ATOM 855 C CA . GLY A 1 112 ? 12.084 9.427 -13.263 1.00 92.06 112 GLY A CA 1
ATOM 856 C C . GLY A 1 112 ? 10.725 9.450 -13.936 1.00 92.06 112 GLY A C 1
ATOM 857 O O . GLY A 1 112 ? 9.869 10.288 -13.651 1.00 92.06 112 GLY A O 1
ATOM 858 N N . VAL A 1 113 ? 10.544 8.493 -14.841 1.00 94.94 113 VAL A N 1
ATOM 859 C CA . VAL A 1 113 ? 9.242 8.187 -15.428 1.00 94.94 113 VAL A CA 1
ATOM 860 C C . VAL A 1 113 ? 8.988 6.700 -15.263 1.00 94.94 113 VAL A C 1
ATOM 862 O O . VAL A 1 113 ? 9.824 5.869 -15.638 1.00 94.94 113 VAL A O 1
ATOM 865 N N . THR A 1 114 ? 7.821 6.374 -14.716 1.00 94.62 114 THR A N 1
ATOM 866 C CA . THR A 1 114 ? 7.408 4.999 -14.446 1.00 94.62 114 THR A CA 1
ATOM 867 C C . THR A 1 114 ? 5.988 4.774 -14.932 1.00 94.62 114 THR A C 1
ATOM 869 O O . THR A 1 114 ? 5.067 5.504 -14.574 1.00 94.62 114 THR A O 1
ATOM 872 N N . VAL A 1 115 ? 5.782 3.706 -15.694 1.00 95.56 115 VAL A N 1
ATOM 873 C CA . VAL A 1 115 ? 4.446 3.196 -16.003 1.00 95.56 115 VAL A CA 1
ATOM 874 C C . VAL A 1 115 ? 4.107 2.123 -14.980 1.00 95.56 115 VAL A C 1
ATOM 876 O O . VAL A 1 115 ? 4.793 1.109 -14.886 1.00 95.56 115 VAL A O 1
ATOM 879 N N . THR A 1 116 ? 3.061 2.345 -14.195 1.00 94.75 116 THR A N 1
ATOM 880 C CA . THR A 1 116 ? 2.605 1.417 -13.163 1.00 94.75 116 THR A CA 1
ATOM 881 C C . THR A 1 116 ? 1.272 0.805 -13.562 1.00 94.75 116 THR A C 1
ATOM 883 O O . THR A 1 116 ? 0.269 1.507 -13.665 1.00 94.75 116 THR A O 1
ATOM 886 N N . TYR A 1 117 ? 1.237 -0.513 -13.723 1.00 94.88 117 TYR A N 1
ATOM 887 C CA . TYR A 1 117 ? -0.011 -1.269 -13.769 1.00 94.88 117 TYR A CA 1
ATOM 888 C C . TYR A 1 117 ? -0.372 -1.719 -12.358 1.00 94.88 117 TYR A C 1
ATOM 890 O O . TYR A 1 117 ? 0.438 -2.369 -11.700 1.00 94.88 117 TYR A O 1
ATOM 898 N N . LYS A 1 118 ? -1.576 -1.391 -11.894 1.00 92.19 118 LYS A N 1
ATOM 899 C CA . LYS A 1 118 ? -2.114 -1.811 -10.598 1.00 92.19 118 LYS A CA 1
ATOM 900 C C . LYS A 1 118 ? -3.308 -2.716 -10.807 1.00 92.19 118 LYS A C 1
ATOM 902 O O . LYS A 1 118 ? -4.240 -2.368 -11.529 1.00 92.19 118 LYS A O 1
ATOM 907 N N . GLN A 1 119 ? -3.298 -3.837 -10.109 1.00 91.94 119 GLN A N 1
ATOM 908 C CA . GLN A 1 119 ? -4.380 -4.798 -10.090 1.00 91.94 119 GLN A CA 1
ATOM 909 C C . GLN A 1 119 ? 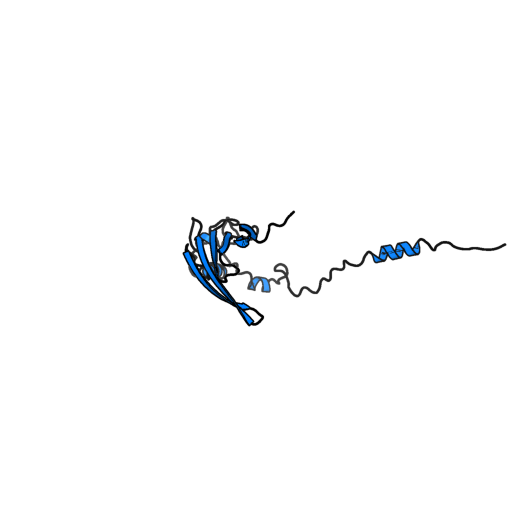-4.794 -5.062 -8.648 1.00 91.94 119 GLN A C 1
ATOM 911 O O . GLN A 1 119 ? -4.005 -5.563 -7.848 1.00 91.94 119 GLN A O 1
ATOM 916 N N . TRP A 1 120 ? -6.051 -4.775 -8.342 1.00 90.00 120 TRP A N 1
ATOM 917 C CA . TRP A 1 120 ? -6.704 -5.287 -7.145 1.00 90.00 120 TRP A CA 1
ATOM 918 C C . TRP A 1 120 ? -7.096 -6.748 -7.382 1.00 90.00 120 TRP A C 1
ATOM 920 O O . TRP A 1 120 ? -7.616 -7.091 -8.448 1.00 90.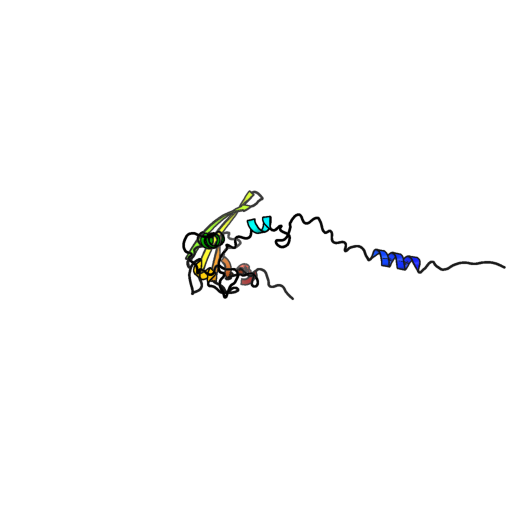00 120 TRP A O 1
ATOM 930 N N . VAL A 1 121 ? -6.765 -7.627 -6.435 1.00 86.94 121 VAL A N 1
ATOM 931 C CA . VAL A 1 121 ? -7.086 -9.058 -6.532 1.00 86.94 121 VAL A CA 1
ATOM 932 C C . VAL A 1 121 ? -8.593 -9.237 -6.305 1.00 86.94 121 VAL A C 1
ATOM 934 O O . VAL A 1 121 ? -9.198 -8.490 -5.542 1.00 86.94 121 VAL A O 1
ATOM 937 N N . ALA A 1 122 ? -9.218 -10.164 -7.041 1.00 62.78 122 ALA A N 1
ATOM 938 C CA . ALA A 1 122 ? -10.671 -10.344 -7.055 1.00 62.78 122 ALA A CA 1
ATOM 939 C C . ALA A 1 122 ? -11.228 -10.579 -5.638 1.00 62.78 122 ALA A C 1
ATOM 941 O O . ALA A 1 122 ? -10.716 -11.430 -4.919 1.00 62.78 122 ALA A O 1
ATOM 942 N N . GLY A 1 123 ? -12.268 -9.833 -5.256 1.00 66.00 123 GLY A N 1
ATOM 943 C CA . GLY A 1 123 ? -12.901 -9.932 -3.935 1.00 66.00 123 GLY A CA 1
ATOM 944 C C . GLY A 1 123 ? -13.521 -8.613 -3.491 1.00 66.00 123 GLY A C 1
ATOM 945 O O . GLY A 1 123 ? -14.715 -8.569 -3.243 1.00 66.00 123 GLY A O 1
ATOM 946 N N . ALA A 1 124 ? -12.756 -7.522 -3.530 1.00 60.19 124 ALA A N 1
ATOM 947 C CA . ALA A 1 124 ? -13.283 -6.158 -3.510 1.00 60.19 124 ALA A CA 1
ATOM 948 C C . ALA A 1 124 ? -12.163 -5.167 -3.862 1.00 60.19 124 ALA A C 1
ATOM 950 O O . ALA A 1 124 ? -11.023 -5.288 -3.416 1.00 60.19 124 ALA A O 1
ATOM 951 N N . ALA A 1 125 ? -12.475 -4.185 -4.703 1.00 73.12 125 ALA A N 1
ATOM 952 C CA . ALA A 1 125 ? -11.612 -3.026 -4.879 1.00 73.12 125 ALA A CA 1
ATOM 953 C C . ALA A 1 125 ? -11.734 -2.115 -3.641 1.00 73.12 125 ALA A C 1
ATOM 955 O O . ALA A 1 125 ? -12.752 -2.118 -2.950 1.00 73.12 125 ALA A O 1
ATOM 956 N N . GLY A 1 126 ? -10.707 -1.317 -3.373 1.00 82.25 126 GLY A N 1
ATOM 957 C CA . GLY A 1 126 ? -10.737 -0.290 -2.338 1.00 82.25 126 GLY A CA 1
ATOM 958 C C . GLY A 1 126 ? -10.507 -0.781 -0.915 1.00 82.25 126 GLY A C 1
ATOM 959 O O . GLY A 1 126 ? -9.922 -1.838 -0.682 1.00 82.25 126 GLY A O 1
ATOM 960 N N . VAL A 1 127 ? -10.876 0.058 0.054 1.00 86.31 127 VAL A N 1
ATOM 961 C CA . VAL A 1 127 ? -10.573 -0.180 1.474 1.00 86.31 127 VAL A CA 1
ATOM 962 C C . VAL A 1 127 ? -11.244 -1.451 1.978 1.00 86.31 127 VAL A C 1
ATOM 964 O O . VAL A 1 127 ? -10.594 -2.236 2.661 1.00 86.31 127 VAL A O 1
ATOM 967 N N . GLN A 1 128 ? -12.492 -1.698 1.579 1.00 85.50 128 GLN A N 1
ATOM 968 C CA . GLN A 1 128 ? -13.230 -2.893 1.981 1.00 85.50 128 GLN A CA 1
ATOM 969 C C . GLN A 1 128 ? -12.491 -4.182 1.600 1.00 85.50 128 GLN A C 1
ATOM 971 O O . GLN A 1 128 ? -12.228 -5.010 2.466 1.00 85.50 128 GLN A O 1
ATOM 976 N N . GLY A 1 129 ? -12.042 -4.316 0.349 1.00 85.88 129 GLY A N 1
ATOM 977 C CA . GLY A 1 129 ? -11.301 -5.512 -0.059 1.00 85.88 129 GLY A CA 1
ATOM 978 C C . GLY A 1 129 ? -9.955 -5.666 0.633 1.00 85.88 129 GLY A C 1
ATOM 979 O O . GLY A 1 129 ? -9.523 -6.783 0.910 1.00 85.88 129 GLY A O 1
ATOM 980 N N . GLN A 1 130 ? -9.306 -4.557 0.992 1.00 87.88 130 GLN A N 1
ATOM 981 C CA . GLN A 1 130 ? -8.114 -4.602 1.834 1.00 87.88 130 GLN A CA 1
ATOM 982 C C . GLN A 1 130 ? -8.428 -5.094 3.261 1.00 87.88 130 GLN A C 1
ATOM 984 O O . GLN A 1 130 ? -7.610 -5.812 3.834 1.00 87.88 130 GLN A O 1
ATOM 989 N N . ILE A 1 131 ? -9.567 -4.705 3.842 1.00 86.00 131 ILE A N 1
ATOM 990 C CA . ILE A 1 131 ? -9.991 -5.122 5.190 1.00 86.00 131 ILE A CA 1
ATOM 991 C C . ILE A 1 131 ? -10.364 -6.609 5.211 1.00 86.00 131 ILE A C 1
ATOM 993 O O . ILE A 1 131 ? -9.939 -7.315 6.121 1.00 86.00 131 ILE A O 1
ATOM 997 N N . GLU A 1 132 ? -11.115 -7.071 4.211 1.00 84.81 132 GLU A N 1
ATOM 998 C CA . GLU A 1 132 ? -11.635 -8.444 4.120 1.00 84.81 132 GLU A CA 1
ATOM 999 C C . GLU A 1 132 ? -10.577 -9.477 3.709 1.00 84.81 132 GLU A C 1
ATOM 1001 O O . GLU A 1 132 ? -10.746 -10.671 3.956 1.00 84.81 132 GLU A O 1
ATOM 1006 N N . THR A 1 133 ? -9.476 -9.042 3.086 1.00 88.44 133 THR A N 1
ATOM 1007 C CA . THR A 1 133 ? -8.368 -9.942 2.746 1.00 88.44 133 THR A CA 1
ATOM 1008 C C . THR A 1 133 ? -7.758 -10.522 4.020 1.00 88.44 133 THR A C 1
ATOM 1010 O O . THR A 1 133 ? -7.418 -9.782 4.944 1.00 88.44 133 THR A O 1
ATOM 1013 N N . ALA A 1 134 ? -7.568 -11.841 4.057 1.00 88.38 134 ALA A N 1
ATOM 1014 C CA . ALA A 1 134 ? -6.950 -12.502 5.198 1.00 88.38 134 ALA A CA 1
ATOM 1015 C C . ALA A 1 134 ? -5.511 -11.997 5.426 1.00 88.38 134 ALA A C 1
ATOM 1017 O O . ALA A 1 134 ? -4.783 -11.733 4.461 1.00 88.38 134 ALA A O 1
ATOM 1018 N N . PRO A 1 135 ? -5.054 -11.865 6.682 1.00 89.81 135 PRO A N 1
ATOM 1019 C CA . PRO A 1 135 ? -3.655 -11.577 6.959 1.00 89.81 135 PRO A CA 1
ATOM 1020 C C . PRO A 1 135 ? -2.717 -12.577 6.272 1.00 89.81 135 PRO A C 1
ATOM 1022 O O . PRO A 1 135 ? -2.973 -13.775 6.223 1.00 89.81 135 PRO A O 1
ATOM 1025 N N . GLY A 1 136 ? -1.630 -12.068 5.702 1.00 90.25 136 GLY A N 1
ATOM 1026 C CA . GLY A 1 136 ? -0.713 -12.808 4.844 1.00 90.25 136 GLY A CA 1
ATOM 1027 C C . GLY A 1 136 ? -1.096 -12.802 3.366 1.00 90.25 136 GLY A C 1
ATOM 1028 O O . GLY A 1 136 ? -0.193 -12.885 2.534 1.00 90.25 136 GLY A O 1
ATOM 1029 N N . ASP A 1 137 ? -2.364 -12.635 2.996 1.00 92.12 137 ASP A N 1
ATOM 1030 C CA . ASP A 1 137 ? -2.785 -12.711 1.596 1.00 92.12 137 ASP A CA 1
ATOM 1031 C C . ASP A 1 137 ? -2.555 -11.412 0.822 1.00 92.12 137 ASP A C 1
ATOM 1033 O O . ASP A 1 137 ? -2.500 -10.306 1.365 1.00 92.12 137 ASP A O 1
ATOM 1037 N N . VAL A 1 138 ? -2.380 -11.559 -0.494 1.00 92.56 138 VAL A N 1
ATOM 1038 C CA . VAL A 1 138 ? -2.137 -10.449 -1.422 1.00 92.56 138 VAL A CA 1
ATOM 1039 C C . VAL A 1 138 ? -3.469 -9.835 -1.840 1.00 92.56 138 VAL A C 1
ATOM 1041 O O . VAL A 1 138 ? -4.231 -10.479 -2.556 1.00 92.56 138 VAL A O 1
ATOM 1044 N N . TYR A 1 139 ? -3.699 -8.569 -1.489 1.00 90.94 139 TYR A N 1
ATOM 1045 C CA . TYR A 1 139 ? -4.902 -7.833 -1.906 1.00 90.94 139 TYR A CA 1
ATOM 1046 C C . TYR A 1 139 ? -4.668 -6.963 -3.151 1.00 90.94 139 TYR A C 1
ATOM 1048 O O . TYR A 1 139 ? -5.596 -6.665 -3.903 1.00 90.94 139 TYR A O 1
ATOM 1056 N N . MET A 1 140 ? -3.418 -6.564 -3.413 1.00 91.94 140 MET A N 1
ATOM 1057 C CA . MET A 1 140 ? -3.062 -5.725 -4.560 1.00 91.94 140 MET A CA 1
ATOM 1058 C C . MET A 1 140 ? -1.714 -6.142 -5.147 1.00 91.94 140 MET A C 1
ATOM 1060 O O . MET A 1 140 ? -0.757 -6.434 -4.430 1.00 91.94 140 MET A O 1
ATOM 1064 N N . ARG A 1 141 ? -1.623 -6.134 -6.475 1.00 93.19 141 ARG A N 1
ATOM 1065 C CA . ARG A 1 141 ? -0.393 -6.358 -7.238 1.00 93.19 141 ARG A CA 1
ATOM 1066 C C . ARG A 1 141 ? -0.093 -5.135 -8.082 1.00 93.19 141 ARG A C 1
ATOM 1068 O O . ARG A 1 141 ? -1.006 -4.532 -8.642 1.00 93.19 141 ARG A O 1
ATOM 1075 N N . MET A 1 142 ? 1.177 -4.775 -8.192 1.00 93.56 142 MET A N 1
ATOM 1076 C CA . MET A 1 142 ? 1.608 -3.665 -9.032 1.00 93.56 142 MET A CA 1
ATOM 1077 C C . MET A 1 142 ? 2.843 -4.063 -9.826 1.00 93.56 142 MET A C 1
ATOM 1079 O O . MET A 1 142 ? 3.753 -4.677 -9.280 1.00 93.56 142 MET A O 1
ATOM 1083 N N . ILE A 1 143 ? 2.884 -3.709 -11.105 1.00 96.00 143 ILE A N 1
ATOM 1084 C CA . ILE A 1 143 ? 4.099 -3.786 -11.914 1.00 96.00 143 ILE A CA 1
ATOM 1085 C C . ILE A 1 143 ? 4.499 -2.364 -12.262 1.00 96.00 143 ILE A C 1
ATOM 1087 O O . ILE A 1 143 ? 3.745 -1.655 -12.923 1.00 96.00 143 ILE A O 1
ATOM 1091 N N . HIS A 1 144 ? 5.690 -1.975 -11.837 1.00 95.12 144 HIS A N 1
ATOM 1092 C CA . HIS A 1 144 ? 6.341 -0.728 -12.201 1.00 95.12 144 HIS A CA 1
ATOM 1093 C C . HIS A 1 144 ? 7.304 -1.003 -13.348 1.00 95.12 144 HIS A C 1
ATOM 1095 O O . HIS A 1 144 ? 8.181 -1.855 -13.217 1.00 95.12 144 HIS A O 1
ATOM 1101 N N . HIS A 1 145 ? 7.160 -0.288 -14.455 1.00 96.50 145 HIS A N 1
ATOM 1102 C CA . HIS A 1 145 ? 8.078 -0.308 -15.583 1.00 96.50 145 HIS A CA 1
ATOM 1103 C C . HIS A 1 145 ? 8.750 1.057 -15.704 1.00 96.50 145 HIS A C 1
ATOM 1105 O O . HIS A 1 145 ? 8.094 2.055 -16.001 1.00 96.50 145 HIS A O 1
ATOM 1111 N N . TYR A 1 146 ? 10.056 1.095 -15.463 1.00 95.25 146 TYR A N 1
ATOM 1112 C CA . TYR A 1 146 ? 10.840 2.324 -15.499 1.00 95.25 146 TYR A CA 1
ATOM 1113 C C . TYR A 1 146 ? 11.238 2.638 -16.940 1.00 95.25 146 TYR A C 1
ATOM 1115 O O . TYR A 1 146 ? 11.906 1.833 -17.590 1.00 95.25 146 TYR A O 1
ATOM 1123 N N . THR A 1 147 ? 10.851 3.809 -17.440 1.00 95.31 147 THR A N 1
ATOM 1124 C CA . THR A 1 147 ? 11.192 4.270 -18.798 1.00 95.31 147 THR A CA 1
ATOM 1125 C C . THR A 1 147 ? 12.278 5.344 -18.793 1.00 95.31 147 THR A C 1
ATOM 1127 O O . THR A 1 147 ? 12.963 5.527 -19.798 1.00 95.31 147 THR A O 1
ATOM 1130 N N . TYR A 1 148 ? 12.491 6.014 -17.659 1.00 93.75 148 TYR A N 1
ATOM 1131 C CA . TYR A 1 148 ? 13.531 7.023 -17.457 1.00 93.75 148 TYR A CA 1
ATOM 1132 C C . TYR A 1 148 ? 13.958 7.044 -15.974 1.00 93.75 148 TYR A C 1
ATOM 1134 O O . TYR A 1 148 ? 13.096 6.830 -15.116 1.00 93.75 148 TYR A O 1
ATOM 1142 N N . PRO A 1 149 ? 15.240 7.312 -15.637 1.00 91.50 149 PRO A N 1
ATOM 1143 C CA . PRO A 1 149 ? 16.359 7.685 -16.515 1.00 91.50 149 PRO A CA 1
ATOM 1144 C C . PRO A 1 149 ? 16.976 6.511 -17.296 1.00 91.50 149 PRO A C 1
ATOM 1146 O O . PRO A 1 149 ? 16.790 5.356 -16.909 1.00 91.50 149 PRO A O 1
ATOM 1149 N N . PRO A 1 150 ? 17.771 6.773 -18.362 1.00 89.69 150 PRO A N 1
ATOM 1150 C CA . PRO A 1 150 ? 18.330 5.732 -19.235 1.00 89.69 150 PRO A CA 1
ATOM 1151 C C . PRO A 1 150 ? 19.090 4.627 -18.497 1.00 89.69 150 PRO A C 1
ATOM 1153 O O . PRO A 1 150 ? 19.045 3.469 -18.896 1.00 89.69 150 PRO A O 1
ATOM 1156 N N . ARG A 1 151 ? 19.745 4.966 -17.379 1.00 88.56 151 ARG A N 1
ATOM 1157 C CA . ARG A 1 151 ? 20.484 4.014 -16.538 1.00 88.56 151 ARG A CA 1
ATOM 1158 C C . ARG A 1 151 ? 19.617 2.856 -16.027 1.00 88.56 151 ARG A C 1
ATOM 1160 O O . ARG A 1 151 ? 20.136 1.754 -15.866 1.00 88.56 151 ARG A O 1
ATOM 1167 N N . ILE A 1 152 ? 18.340 3.109 -15.737 1.00 88.88 152 ILE A N 1
ATOM 1168 C CA . ILE A 1 152 ? 17.397 2.112 -15.199 1.00 88.88 152 ILE A CA 1
ATOM 1169 C C . ILE A 1 152 ? 16.238 1.827 -16.157 1.00 88.88 152 ILE A C 1
ATOM 1171 O O . ILE A 1 152 ? 15.301 1.115 -15.800 1.00 88.88 152 ILE A O 1
ATOM 1175 N N . ALA A 1 153 ? 16.292 2.363 -17.377 1.00 92.62 153 ALA A N 1
ATOM 1176 C CA . ALA A 1 153 ? 15.261 2.140 -18.374 1.00 92.62 153 ALA A CA 1
ATOM 1177 C C . ALA A 1 153 ? 15.110 0.638 -18.673 1.00 92.62 153 ALA A C 1
ATOM 1179 O O . ALA A 1 153 ? 16.086 -0.103 -18.818 1.00 92.62 153 ALA A O 1
ATOM 1180 N N . GLY A 1 154 ? 13.862 0.179 -18.722 1.00 92.88 154 G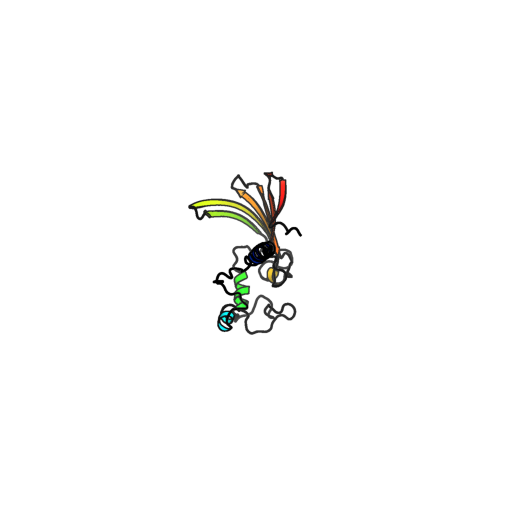LY A N 1
ATOM 1181 C CA . GLY A 1 154 ? 13.497 -1.225 -18.875 1.00 92.88 154 GLY A CA 1
ATOM 1182 C C . GLY A 1 154 ? 13.515 -2.033 -17.575 1.00 92.88 154 GLY A C 1
ATOM 1183 O O . GLY A 1 154 ? 13.080 -3.188 -17.586 1.00 92.88 154 GLY A O 1
ATOM 1184 N N . GLN A 1 155 ? 13.989 -1.471 -16.455 1.00 95.19 155 GLN A N 1
ATOM 1185 C CA . GLN A 1 155 ? 13.862 -2.113 -15.148 1.00 95.19 155 GLN A CA 1
ATOM 1186 C C . GLN A 1 155 ? 12.383 -2.294 -14.799 1.00 95.19 155 GLN A C 1
ATOM 1188 O O . GLN A 1 155 ? 11.557 -1.425 -15.080 1.00 95.19 155 GLN A O 1
ATOM 1193 N N . GLN A 1 156 ? 12.047 -3.436 -14.195 1.00 96.25 156 GLN A N 1
ATOM 1194 C CA . GLN A 1 156 ? 10.679 -3.716 -13.762 1.00 96.25 156 GLN A CA 1
ATOM 1195 C C . GLN A 1 156 ? 10.644 -4.160 -12.312 1.00 96.25 156 GLN A C 1
ATOM 1197 O O . GLN A 1 156 ? 11.468 -4.977 -11.896 1.00 96.25 156 GLN A O 1
ATOM 1202 N N . HIS A 1 157 ? 9.706 -3.626 -11.538 1.00 95.81 157 HIS A N 1
ATOM 1203 C CA . HIS A 1 157 ? 9.456 -4.071 -10.170 1.00 95.81 157 HIS A CA 1
ATOM 1204 C C . HIS A 1 157 ? 8.038 -4.623 -10.081 1.00 95.81 157 HIS A C 1
ATOM 1206 O O . HIS A 1 157 ? 7.084 -3.907 -10.358 1.00 95.81 157 HIS A O 1
ATOM 1212 N N . MET A 1 158 ? 7.896 -5.877 -9.670 1.00 96.25 158 MET A N 1
ATOM 1213 C CA . MET A 1 158 ? 6.614 -6.462 -9.289 1.00 96.25 158 MET A CA 1
ATOM 1214 C C . MET A 1 158 ? 6.470 -6.367 -7.774 1.00 96.25 158 MET A C 1
ATOM 1216 O O . MET A 1 158 ? 7.301 -6.887 -7.031 1.00 96.25 158 MET A O 1
ATOM 1220 N N . TRP A 1 159 ? 5.421 -5.696 -7.328 1.00 95.12 159 TRP A N 1
ATOM 1221 C CA . TRP A 1 159 ? 5.058 -5.514 -5.933 1.00 95.12 159 TRP A CA 1
ATOM 1222 C C . TRP A 1 159 ? 3.803 -6.332 -5.657 1.00 95.12 159 TRP A C 1
ATOM 1224 O O . TRP A 1 159 ? 2.785 -6.169 -6.330 1.00 95.12 159 TRP A O 1
ATOM 1234 N N . GLN A 1 160 ? 3.862 -7.204 -4.660 1.00 94.06 160 GLN A N 1
ATOM 1235 C CA . G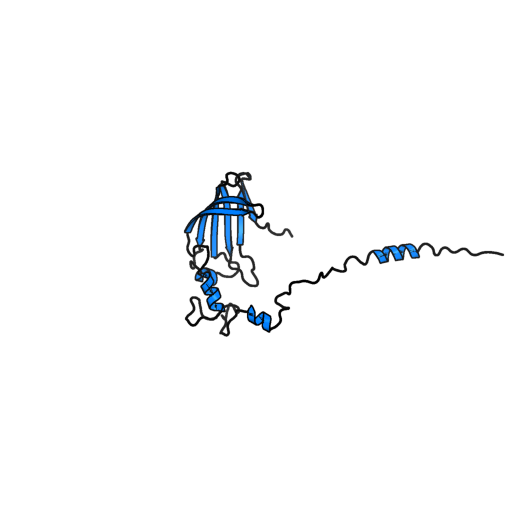LN A 1 160 ? 2.691 -7.874 -4.109 1.00 94.06 160 GLN A CA 1
ATOM 1236 C C . GLN A 1 160 ? 2.448 -7.312 -2.717 1.00 94.06 160 GLN A C 1
ATOM 1238 O O . GLN A 1 160 ? 3.238 -7.536 -1.799 1.00 94.06 160 GLN A O 1
ATOM 1243 N N . VAL A 1 161 ? 1.375 -6.542 -2.583 1.00 92.44 161 VAL A N 1
ATOM 1244 C CA . VAL A 1 161 ? 1.000 -5.912 -1.323 1.00 92.44 161 VAL A CA 1
ATOM 1245 C C . VAL A 1 161 ? 0.092 -6.862 -0.566 1.00 92.44 161 VAL A C 1
ATOM 1247 O O . VAL A 1 161 ? -0.934 -7.309 -1.088 1.00 92.44 161 VAL A O 1
ATOM 1250 N N . ARG A 1 162 ? 0.507 -7.190 0.654 1.00 91.81 162 ARG A N 1
ATOM 1251 C CA . ARG A 1 162 ? -0.161 -8.155 1.520 1.00 91.81 162 ARG A CA 1
ATOM 1252 C C . ARG A 1 162 ? -0.878 -7.460 2.655 1.00 91.81 162 ARG A C 1
ATOM 1254 O O . ARG A 1 162 ? -0.420 -6.429 3.158 1.00 91.81 162 ARG A O 1
ATOM 1261 N N . ARG A 1 163 ? -1.985 -8.051 3.094 1.00 89.88 163 ARG A N 1
ATOM 1262 C CA . ARG A 1 163 ? -2.596 -7.662 4.356 1.00 89.88 163 ARG A CA 1
ATOM 1263 C C . ARG A 1 163 ? -1.680 -8.139 5.479 1.00 89.88 163 ARG A C 1
ATOM 1265 O O . ARG A 1 163 ? -1.461 -9.330 5.619 1.00 89.88 163 ARG A O 1
ATOM 1272 N N . SER A 1 164 ? -1.132 -7.221 6.269 1.00 89.94 164 SER A N 1
ATOM 1273 C CA . SER A 1 164 ? -0.399 -7.586 7.486 1.00 89.94 164 SER A CA 1
ATOM 1274 C C . SER A 1 164 ? -1.308 -7.549 8.707 1.00 89.94 164 SER A C 1
ATOM 1276 O O . SER A 1 164 ? -2.231 -6.737 8.724 1.00 89.94 164 SER A O 1
ATOM 1278 N N . ASP A 1 165 ? -0.990 -8.285 9.759 1.00 86.62 165 ASP A N 1
ATOM 1279 C CA . ASP A 1 165 ? -1.583 -8.127 11.092 1.00 86.62 165 ASP A CA 1
ATOM 1280 C C . ASP A 1 165 ? -0.493 -8.102 12.184 1.00 86.62 165 ASP A C 1
ATOM 1282 O O . ASP A 1 165 ? 0.661 -7.743 11.915 1.00 86.62 165 ASP A O 1
ATOM 1286 N N . GLN A 1 166 ? -0.870 -8.395 13.432 1.00 83.06 166 GLN A N 1
ATOM 1287 C CA . GLN A 1 166 ? 0.060 -8.439 14.560 1.00 83.06 166 GLN A CA 1
ATOM 1288 C C . GLN A 1 166 ? 1.049 -9.619 14.473 1.00 83.06 166 GLN A C 1
ATOM 1290 O O . GLN A 1 166 ? 2.170 -9.499 14.978 1.00 83.06 166 GLN A O 1
ATOM 1295 N N . GLU A 1 167 ? 0.681 -10.712 13.798 1.00 86.19 167 GLU A N 1
ATOM 1296 C CA . GLU A 1 167 ? 1.473 -11.942 13.668 1.00 86.19 167 GLU A CA 1
ATOM 1297 C C . GLU A 1 167 ? 2.219 -11.988 12.320 1.00 86.19 167 GLU A C 1
ATOM 1299 O O . GLU A 1 167 ? 3.450 -12.053 12.262 1.00 86.19 167 GLU A O 1
ATOM 1304 N N . LEU A 1 168 ? 1.485 -11.858 11.219 1.00 88.25 168 LEU A N 1
ATOM 1305 C CA . LEU A 1 168 ? 1.940 -11.796 9.837 1.00 88.25 168 LEU A CA 1
ATOM 1306 C C . LEU A 1 168 ? 2.263 -10.351 9.445 1.00 88.25 168 LEU A C 1
ATOM 1308 O O . LEU A 1 168 ? 1.477 -9.630 8.836 1.00 88.25 168 LEU A O 1
ATOM 1312 N N . LYS A 1 169 ? 3.483 -9.919 9.765 1.00 89.19 169 LYS A N 1
ATOM 1313 C CA . LYS A 1 169 ? 3.928 -8.522 9.594 1.00 89.19 169 LYS A CA 1
ATOM 1314 C C . LYS A 1 169 ? 4.353 -8.152 8.166 1.00 89.19 169 LYS A C 1
ATOM 1316 O O . LYS A 1 169 ? 4.639 -6.985 7.893 1.00 89.19 169 LYS A O 1
ATOM 1321 N N . THR A 1 170 ? 4.427 -9.111 7.242 1.00 89.88 170 THR A N 1
ATOM 1322 C CA . THR A 1 170 ? 4.860 -8.858 5.860 1.00 89.88 170 THR A CA 1
ATOM 1323 C C . THR A 1 170 ? 3.823 -8.024 5.110 1.00 89.88 170 THR A C 1
ATOM 1325 O O . THR A 1 170 ? 2.712 -8.477 4.865 1.00 89.88 170 THR A O 1
ATOM 1328 N N . ARG A 1 171 ? 4.204 -6.808 4.705 1.00 90.88 171 ARG A N 1
ATOM 1329 C CA . ARG A 1 171 ? 3.333 -5.883 3.951 1.00 90.88 171 ARG A CA 1
ATOM 1330 C C . ARG A 1 171 ? 3.582 -5.887 2.448 1.00 90.88 171 ARG A C 1
ATOM 1332 O O . ARG A 1 171 ? 2.688 -5.558 1.677 1.00 90.88 171 ARG A O 1
ATOM 1339 N N . LEU A 1 172 ? 4.799 -6.221 2.030 1.00 92.38 172 LEU A N 1
ATOM 1340 C CA . LEU A 1 172 ? 5.231 -6.099 0.645 1.00 92.38 172 LEU A CA 1
ATOM 1341 C C . LEU A 1 172 ? 6.238 -7.195 0.305 1.00 92.38 172 LEU A C 1
ATOM 1343 O O . LEU A 1 172 ? 7.284 -7.294 0.944 1.00 92.38 172 LEU A O 1
ATOM 1347 N N . ASP A 1 173 ? 5.943 -7.956 -0.744 1.00 92.81 173 ASP A N 1
ATOM 1348 C CA . ASP A 1 173 ? 6.942 -8.724 -1.480 1.00 92.81 173 ASP A CA 1
ATOM 1349 C C . ASP A 1 173 ? 7.317 -7.965 -2.752 1.00 92.81 173 ASP A C 1
ATOM 1351 O O . ASP A 1 173 ? 6.460 -7.686 -3.594 1.00 92.81 173 ASP A O 1
ATOM 1355 N N . MET A 1 174 ? 8.602 -7.649 -2.908 1.00 95.81 174 MET A N 1
ATOM 1356 C CA . MET A 1 174 ? 9.110 -6.948 -4.083 1.00 95.81 174 MET A CA 1
ATOM 1357 C C . MET A 1 174 ? 10.033 -7.854 -4.895 1.00 95.81 174 MET A C 1
ATOM 1359 O O . MET A 1 174 ? 10.995 -8.418 -4.375 1.00 95.81 174 MET A O 1
ATOM 1363 N N . PHE A 1 175 ? 9.768 -7.953 -6.194 1.00 96.00 175 PHE A N 1
ATOM 1364 C CA . PHE A 1 175 ? 10.598 -8.658 -7.162 1.00 96.00 175 PHE A CA 1
ATOM 1365 C C . PHE A 1 175 ? 11.111 -7.673 -8.202 1.00 96.00 175 PHE A C 1
ATOM 1367 O O . PHE A 1 175 ? 10.331 -6.993 -8.859 1.00 96.00 175 PHE A O 1
ATOM 1374 N N . VAL A 1 176 ? 12.424 -7.610 -8.374 1.00 95.69 176 VAL A N 1
ATOM 1375 C CA . VAL A 1 176 ? 13.083 -6.669 -9.275 1.00 95.69 176 VAL A CA 1
ATOM 1376 C C . VAL A 1 176 ? 13.715 -7.422 -10.431 1.00 95.69 176 VAL A C 1
ATOM 1378 O O . VAL A 1 176 ? 14.598 -8.256 -10.228 1.00 95.69 176 VAL A O 1
ATOM 1381 N N . TYR A 1 177 ? 13.272 -7.104 -11.641 1.00 95.94 177 TYR A N 1
ATOM 1382 C CA . TYR A 1 177 ? 13.909 -7.486 -12.890 1.00 95.94 177 TYR A CA 1
ATOM 1383 C C . TYR A 1 177 ? 14.864 -6.384 -13.349 1.00 95.94 177 TYR A C 1
ATOM 1385 O O . TYR A 1 177 ? 14.453 -5.235 -13.514 1.00 95.94 177 TYR A O 1
ATOM 1393 N N . THR A 1 178 ? 16.122 -6.742 -13.607 1.00 92.81 178 THR A N 1
ATOM 1394 C CA . THR A 1 178 ? 17.139 -5.823 -14.140 1.00 92.81 178 THR A CA 1
ATOM 1395 C C . THR A 1 178 ? 17.562 -6.258 -15.549 1.00 92.81 178 THR A C 1
ATOM 1397 O O . THR A 1 178 ? 18.154 -7.334 -15.673 1.00 92.81 178 THR A O 1
ATOM 1400 N N . PRO A 1 179 ? 17.348 -5.435 -16.597 1.00 89.62 179 PRO A N 1
ATOM 1401 C CA . PRO A 1 179 ? 17.658 -5.793 -17.984 1.00 89.62 179 PRO A CA 1
ATOM 1402 C C . PRO A 1 179 ? 19.115 -6.191 -18.209 1.00 89.62 179 PRO A C 1
ATOM 1404 O O . PRO A 1 179 ? 19.380 -7.225 -18.816 1.00 89.62 179 PRO A O 1
ATOM 1407 N N . GLY A 1 180 ? 20.062 -5.427 -17.653 1.00 87.69 180 GLY A N 1
ATOM 1408 C CA . GLY A 1 180 ? 21.497 -5.691 -17.819 1.00 87.69 180 GLY A CA 1
ATOM 1409 C C . GLY A 1 180 ? 21.956 -7.038 -17.249 1.00 87.69 180 GLY A C 1
ATOM 1410 O O . GLY A 1 180 ? 22.926 -7.607 -17.732 1.00 87.69 180 GLY A O 1
ATOM 1411 N N . LEU A 1 181 ? 21.238 -7.578 -16.258 1.00 88.94 181 LEU A N 1
ATOM 1412 C CA . LEU A 1 181 ? 21.521 -8.888 -15.659 1.00 88.94 181 LEU A CA 1
ATOM 1413 C C . LEU A 1 181 ? 20.576 -9.989 -16.153 1.00 88.94 181 LEU A C 1
ATOM 1415 O O . LEU A 1 181 ? 20.782 -11.151 -15.810 1.00 88.94 181 LEU A O 1
ATOM 1419 N N . ARG A 1 182 ? 19.510 -9.620 -16.881 1.00 90.81 182 ARG A N 1
ATOM 1420 C CA . ARG A 1 182 ? 18.399 -10.492 -17.301 1.00 90.81 182 ARG A CA 1
ATOM 1421 C C . ARG A 1 182 ? 17.906 -11.409 -16.179 1.00 90.81 182 ARG A C 1
ATOM 1423 O O . ARG A 1 182 ? 17.624 -12.584 -16.393 1.00 90.81 182 ARG A O 1
ATOM 1430 N N . ARG A 1 183 ? 17.830 -10.873 -14.959 1.00 92.25 183 ARG A N 1
ATOM 1431 C CA . ARG A 1 183 ? 17.551 -11.651 -13.748 1.00 92.25 183 ARG A CA 1
ATOM 1432 C C . ARG A 1 183 ? 16.509 -10.966 -12.882 1.00 92.25 183 ARG A C 1
ATOM 1434 O O . ARG A 1 183 ? 16.545 -9.748 -12.716 1.00 92.25 183 ARG A O 1
ATOM 1441 N N . VAL A 1 184 ? 15.639 -11.785 -12.295 1.00 93.94 184 VAL A N 1
ATOM 1442 C CA . VAL A 1 184 ? 14.688 -11.391 -11.253 1.00 93.94 184 VAL A CA 1
ATOM 1443 C C . VAL A 1 184 ? 15.281 -11.694 -9.877 1.00 93.94 184 VAL A C 1
ATOM 1445 O O . VAL A 1 184 ? 15.897 -12.745 -9.675 1.00 93.94 184 VAL A O 1
ATOM 1448 N N . ARG A 1 185 ? 15.114 -10.775 -8.925 1.00 93.44 185 ARG A N 1
ATOM 1449 C CA . ARG A 1 18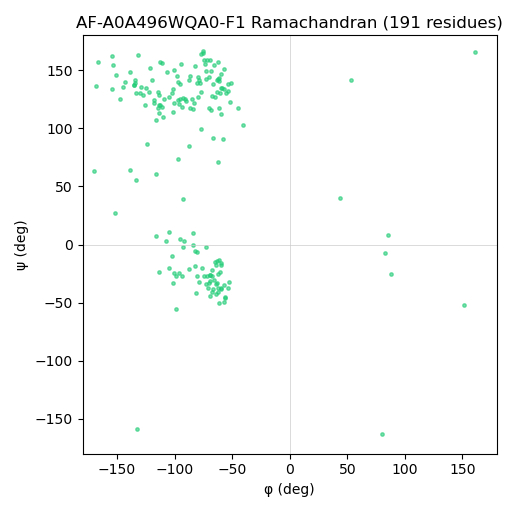5 ? 15.526 -10.947 -7.523 1.00 93.44 185 ARG A CA 1
ATOM 1450 C C . ARG A 1 185 ? 14.418 -10.491 -6.581 1.00 93.44 185 ARG A C 1
ATOM 1452 O O . ARG A 1 185 ? 13.829 -9.444 -6.819 1.00 93.44 185 ARG A O 1
ATOM 1459 N N . ARG A 1 186 ? 14.174 -11.233 -5.499 1.00 92.06 186 ARG A N 1
ATOM 1460 C CA . ARG A 1 186 ? 13.325 -10.774 -4.389 1.00 92.06 186 ARG A CA 1
ATOM 1461 C C . ARG A 1 186 ? 14.104 -9.795 -3.502 1.00 92.06 186 ARG A C 1
ATOM 1463 O O . ARG A 1 186 ? 15.290 -10.024 -3.249 1.00 92.06 186 ARG A O 1
ATOM 1470 N N . ILE A 1 187 ? 13.452 -8.721 -3.060 1.00 88.75 187 ILE A N 1
ATOM 1471 C CA . ILE A 1 187 ? 14.002 -7.690 -2.173 1.00 88.75 187 ILE A CA 1
ATOM 1472 C C . ILE A 1 187 ? 13.019 -7.451 -1.003 1.00 88.75 187 ILE A C 1
ATOM 1474 O O . ILE A 1 187 ? 11.837 -7.235 -1.265 1.00 88.75 187 ILE A O 1
ATOM 1478 N N . PRO A 1 188 ? 13.481 -7.454 0.264 1.00 83.94 188 PRO A N 1
ATOM 1479 C CA . PRO A 1 188 ? 14.819 -7.868 0.684 1.00 83.94 188 PRO A CA 1
ATOM 1480 C C . PRO A 1 188 ? 15.061 -9.349 0.357 1.00 83.94 188 PRO A C 1
ATOM 1482 O O . PRO A 1 188 ? 14.124 -10.127 0.154 1.00 83.94 188 PRO A O 1
ATOM 1485 N N . GLN A 1 189 ? 16.332 -9.735 0.239 1.00 80.38 189 GLN A N 1
ATOM 1486 C CA . GLN A 1 189 ? 16.652 -11.150 0.060 1.00 80.38 189 GLN A CA 1
ATOM 1487 C C . GLN A 1 189 ? 16.166 -11.921 1.297 1.00 80.38 189 GLN A C 1
ATOM 1489 O O . GLN A 1 189 ? 16.252 -11.377 2.400 1.00 80.38 189 GLN A O 1
ATOM 1494 N N . PRO A 1 190 ? 15.642 -13.150 1.133 1.00 78.19 190 PRO A N 1
ATOM 1495 C CA . PRO A 1 190 ? 15.341 -14.003 2.276 1.00 78.19 190 PRO A CA 1
ATOM 1496 C C . PRO A 1 190 ? 16.568 -14.089 3.186 1.00 78.19 190 PRO A C 1
ATOM 1498 O O . PRO A 1 190 ? 17.693 -14.180 2.679 1.00 78.19 190 PRO A O 1
ATOM 1501 N N . GLN A 1 191 ? 16.359 -14.044 4.503 1.00 71.81 191 GLN A N 1
ATOM 1502 C CA . GLN A 1 191 ? 17.427 -14.403 5.430 1.00 71.81 191 GLN A CA 1
ATOM 1503 C C . GLN A 1 191 ? 17.876 -15.827 5.091 1.00 71.81 191 GLN A C 1
ATOM 1505 O O . GLN A 1 191 ? 17.054 -16.687 4.778 1.00 71.81 191 GLN A O 1
ATOM 1510 N N . ARG A 1 192 ? 19.193 -16.021 5.018 1.00 71.62 192 ARG A N 1
ATOM 1511 C CA . ARG A 1 192 ? 19.774 -17.354 4.899 1.00 71.62 192 ARG A CA 1
ATOM 1512 C C . ARG A 1 192 ? 19.894 -17.882 6.320 1.00 71.62 192 ARG A C 1
ATOM 1514 O O . ARG A 1 192 ? 20.479 -17.176 7.140 1.00 71.62 192 ARG A O 1
ATOM 1521 N N . ASP A 1 193 ? 19.315 -19.048 6.564 1.00 60.38 193 ASP A N 1
ATOM 1522 C CA . ASP A 1 193 ? 19.527 -19.811 7.795 1.00 60.38 193 ASP A CA 1
ATOM 1523 C C . ASP A 1 193 ? 20.977 -20.313 7.883 1.00 60.38 193 ASP A C 1
ATOM 1525 O O . ASP A 1 193 ? 21.581 -20.583 6.810 1.00 60.38 193 ASP A O 1
#

Sequence (193 aa):
MDKRCSTNAGIGLALVMLLSSFSIATQAEGSRSWRSVENLLPEEVARVDLSGPGPRDSKVPYIPAEPYPFTAPFTAEEMAYRAMEFTQHARWSSVIVDVYGSMTGSGYMDQGVTVTYKQWVAGAAGVQGQIETAPGDVYMRMIHHYTYPPRIAGQQHMWQVRRSDQELKTRLDMFVYTPGLRRVRRIPQPQRD

Solvent-accessible surface area (backbone atoms only — not comparable to full-atom values): 11826 Å² total; per-residue (Å²): 132,90,81,88,85,87,83,85,76,70,65,65,62,58,53,56,60,60,59,69,72,74,76,90,73,79,71,80,76,62,78,70,93,67,77,57,79,91,69,48,52,72,78,55,43,64,75,70,56,49,77,56,93,72,67,48,23,92,88,48,71,91,40,67,48,70,62,84,82,77,69,85,84,73,48,68,38,56,47,55,60,56,50,58,72,73,51,102,60,78,53,51,64,42,78,46,80,46,79,48,73,45,73,44,99,86,73,48,79,49,60,38,32,35,42,31,44,37,40,50,40,93,89,36,62,36,59,60,22,50,68,72,39,53,67,60,38,66,38,35,38,34,39,38,38,26,67,32,47,79,93,50,39,68,24,32,38,40,36,38,34,26,25,48,48,96,82,42,65,58,45,67,49,34,34,39,35,39,64,96,72,74,42,77,44,61,51,77,66,78,84,79,130

Mean predicted aligned error: 12.61 Å

Radius of gyration: 29.13 Å; Cα contacts (8 Å, |Δi|>4): 249; chains: 1; bounding box: 96×44×77 Å